Protein AF-A0A1G2BDK4-F1 (afdb_monomer)

Nearest PDB structures (foldseek):
  8bas-assembly1_A  TM=6.226E-01  e=4.625E-01  Escherichia coli

Radius of gyration: 20.53 Å; Cα contacts (8 Å, |Δi|>4): 478; chains: 1; bounding box: 51×54×56 Å

pLDDT: mean 74.47, std 22.48, range [26.27, 98.44]

Foldseek 3Di:
DVVVVVPDDDPDPVVVVVVLCVLLVCQDLVNLVVQLVVVCVVLDDQDPLLVVQLVVCVVVLCVAQNAPVGAGDLQKKKAKDKQWDWPPPVRDDPPDPDGDIDRPVLCCLQFNDAFAQDLPALPDRAGKDKIWSFPLVNVLSQQLQAAPPRDFSAFRGDSLSSVSNLVSVLVVLLVCLCVPDVVVVVVVVVVVVCVVVVPPSVVSVVCVVVQCPDDPDQCRHPVNSSVRHDNDPPMGMKMFMFRNVPADWDDGSGSQFTITMGNDTGGSQRRQEMETAPVCQVVVVVSCVVSVYPHHYGYNNSSRVRCVNHDSCSNSHTDD

Organism: NCBI:txid1798547

Secondary structure (DSSP, 8-state):
-GGGTTT----SHHHHHHHHHHHHHT--HHHHHHHHHHHHHHH-SPPHHHHHHHHHHHHHHHHHHEETTTEE---EEEEEEESEEE--GGG--TT--S--EEEHHHHHHHH-BPPEE-TT-TT-S-EEEEEESSHHHHHHHHHTT-BTT---S--SS-HHHHHHHHHHHHHHHHHHHHHHSHHHHHHHHHHHHGGGTTTHHHHHHHHHHHHHHH--STTSSHHHHHH--B-STT--EEEEEEEGGG---B--SSSTTTEEEE-S-B-GGGEEEEEE-GGGHHHHHHHHHHTT---EEEEHHHHHHHHTTS-HHHHT----

Solvent-accessible surface area (backbone atoms only — not comparable to full-atom values): 17803 Å² total; per-residue (Å²): 118,75,74,70,58,74,83,65,77,66,89,43,76,68,46,45,51,52,52,45,49,56,64,55,68,74,46,43,74,67,53,51,51,54,49,28,54,50,40,41,67,72,71,49,76,68,50,67,71,50,50,57,54,25,68,77,40,42,70,64,46,33,74,62,42,32,44,94,89,77,39,79,49,80,59,43,30,22,34,36,38,27,43,54,41,71,55,49,74,93,72,46,55,100,84,56,91,67,80,47,79,36,58,47,39,64,45,32,52,70,69,18,52,65,40,37,82,46,92,86,49,78,96,52,99,58,47,36,31,78,33,18,57,24,64,67,64,12,42,49,51,5,55,35,20,20,9,90,86,53,70,77,89,43,65,75,33,53,65,66,56,54,46,53,35,54,54,48,47,25,50,51,48,34,52,46,50,53,71,71,37,74,60,28,55,44,50,56,45,46,57,59,63,26,69,82,61,44,70,55,57,56,47,48,56,49,45,50,61,40,39,60,71,63,58,91,51,96,71,57,28,65,67,30,66,68,66,37,49,27,87,51,79,91,20,35,28,29,31,41,29,27,53,43,90,81,52,72,69,48,92,58,87,64,54,36,41,45,41,43,32,22,70,56,70,43,53,42,88,55,42,51,30,39,29,28,46,62,94,43,45,67,61,52,52,52,54,32,58,76,53,74,50,86,47,46,77,46,35,42,39,34,51,30,58,58,56,67,75,50,63,67,71,67,69,69,49,64,62,126

Sequence (320 aa):
MLEKIAGYLPKKQQEMLAAGVDLFAHRTPQLLESQVVTFMREQGFPPAEVADAYEEQQEALEKLFGNSNTGLNHGTLYHGTGLYKHTEEKYRSAEKTEDVKFDVLNTVLAHGLKPHFDTFFPEGDIESLSLASSYFYAKWYADKYLGKDTKMQWQLGNPYDWFCFYYADTMRDTAKRLLTTKDGLRALEIKKLRDRRKKEYGSRLHKWLAGLQKDINPQTSVIDILKAHSDIAENWGAVLCFDKTNIVTIPTSLLSAHEVRTTKIINPQQIKAIGVPLQHMQIARDMLKKNNLSSDLFALECADLHLASFPFKDLVKRTT

Structure (mmCIF, N/CA/C/O backbone):
data_AF-A0A1G2BDK4-F1
#
_entry.id   AF-A0A1G2BDK4-F1
#
loop_
_atom_site.group_PDB
_atom_site.id
_atom_site.type_symbol
_atom_site.label_atom_id
_atom_site.label_alt_id
_atom_site.label_comp_id
_atom_site.label_asym_id
_atom_site.label_entity_id
_atom_site.label_seq_id
_atom_site.pdbx_PDB_ins_code
_atom_site.Cartn_x
_atom_site.Cartn_y
_atom_site.Cartn_z
_atom_site.occupancy
_atom_site.B_iso_or_equiv
_atom_site.auth_seq_id
_atom_site.auth_comp_id
_atom_site.auth_asym_id
_atom_site.auth_atom_id
_atom_site.pdbx_PDB_model_num
ATOM 1 N N . MET A 1 1 ? -14.270 7.579 -27.776 1.00 32.88 1 MET A N 1
ATOM 2 C CA . MET A 1 1 ? -12.827 7.888 -27.954 1.00 32.88 1 MET A CA 1
ATOM 3 C C . MET A 1 1 ? -11.949 6.681 -27.604 1.00 32.88 1 MET A C 1
ATOM 5 O O . MET A 1 1 ? -11.091 6.349 -28.407 1.00 32.88 1 MET A O 1
ATOM 9 N N . LEU A 1 2 ? -12.226 5.961 -26.505 1.00 26.27 2 LEU A N 1
ATOM 10 C CA . LEU A 1 2 ? -11.572 4.683 -26.150 1.00 26.27 2 LEU A CA 1
ATOM 11 C C . LEU A 1 2 ? -11.725 3.572 -27.214 1.00 26.27 2 LEU A C 1
ATOM 13 O O . LEU A 1 2 ? -10.782 2.829 -27.462 1.00 26.27 2 LEU A O 1
ATOM 17 N N . GLU A 1 3 ? -12.857 3.515 -27.921 1.00 26.92 3 GLU A N 1
ATOM 18 C CA . GLU A 1 3 ? -13.106 2.520 -28.982 1.00 26.92 3 GLU A CA 1
ATOM 19 C C . GLU A 1 3 ? -12.210 2.673 -30.223 1.00 26.92 3 GLU A C 1
ATOM 21 O O . GLU A 1 3 ? -12.025 1.713 -30.961 1.00 26.92 3 GLU A O 1
ATOM 26 N N . LYS A 1 4 ? -11.594 3.844 -30.449 1.00 30.25 4 LYS A N 1
ATOM 27 C CA . LYS A 1 4 ? -10.662 4.046 -31.576 1.00 30.25 4 LYS A CA 1
ATOM 28 C C . LYS A 1 4 ? -9.253 3.495 -31.316 1.00 30.25 4 LYS A C 1
ATOM 30 O O . LYS A 1 4 ? -8.468 3.405 -32.254 1.00 30.25 4 LYS A O 1
ATOM 35 N N . ILE A 1 5 ? -8.924 3.145 -30.070 1.00 35.81 5 ILE A N 1
ATOM 36 C CA . ILE A 1 5 ? -7.593 2.643 -29.680 1.00 35.81 5 ILE A CA 1
ATOM 37 C C . ILE A 1 5 ? -7.528 1.110 -29.794 1.00 35.81 5 ILE A C 1
ATOM 39 O O . ILE A 1 5 ? -6.458 0.548 -30.030 1.00 35.81 5 ILE A O 1
ATOM 43 N N . ALA A 1 6 ? -8.670 0.424 -29.709 1.00 26.89 6 ALA A N 1
ATOM 44 C CA . ALA A 1 6 ? -8.764 -1.017 -29.912 1.00 26.89 6 ALA A CA 1
ATOM 45 C C . ALA A 1 6 ? -8.558 -1.366 -31.400 1.00 26.89 6 ALA A C 1
ATOM 47 O O . ALA A 1 6 ? -9.502 -1.431 -32.179 1.00 26.89 6 ALA A O 1
ATOM 48 N N . GLY A 1 7 ? -7.300 -1.561 -31.803 1.00 32.19 7 GLY A N 1
ATOM 49 C CA . GLY A 1 7 ? -6.934 -2.079 -33.128 1.00 32.19 7 GLY A CA 1
ATOM 50 C C . GLY A 1 7 ? -5.962 -1.222 -33.941 1.00 32.19 7 GLY A C 1
ATOM 51 O O . GLY A 1 7 ? -5.528 -1.662 -35.005 1.00 32.19 7 GLY A O 1
ATOM 52 N N . TYR A 1 8 ? -5.566 -0.037 -33.464 1.00 35.41 8 TYR A N 1
ATOM 53 C CA . TYR A 1 8 ? -4.588 0.799 -34.167 1.00 35.41 8 TYR A CA 1
ATOM 54 C C . TYR A 1 8 ? -3.181 0.599 -33.588 1.00 35.41 8 TYR A C 1
ATOM 56 O O . TYR A 1 8 ? -2.824 1.183 -32.568 1.00 35.41 8 TYR A O 1
ATOM 64 N N . LEU A 1 9 ? -2.373 -0.244 -34.238 1.00 34.25 9 LEU A N 1
ATOM 65 C CA . LEU A 1 9 ? -0.944 -0.373 -33.941 1.00 34.25 9 LEU A CA 1
ATOM 66 C C . LEU A 1 9 ? -0.169 0.690 -34.740 1.00 34.25 9 LEU A C 1
ATOM 68 O O . LEU A 1 9 ? -0.094 0.564 -35.967 1.00 34.25 9 LEU A O 1
ATOM 72 N N . PRO A 1 10 ? 0.410 1.722 -34.095 1.00 37.00 10 PRO A N 1
ATOM 73 C CA . PRO A 1 10 ? 1.242 2.700 -34.789 1.00 37.00 10 PRO A CA 1
ATOM 74 C C . PRO A 1 10 ? 2.452 1.996 -35.413 1.00 37.00 10 PRO A C 1
ATOM 76 O O . PRO A 1 10 ? 3.186 1.275 -34.738 1.00 37.00 10 PRO A O 1
ATOM 79 N N . LYS A 1 11 ? 2.650 2.181 -36.723 1.00 36.97 11 LYS A N 1
ATOM 80 C CA . LYS A 1 11 ? 3.685 1.473 -37.502 1.00 36.97 11 LYS A CA 1
ATOM 81 C C . LYS A 1 11 ? 4.973 2.284 -37.628 1.00 36.97 11 LYS A C 1
ATOM 83 O O . LYS A 1 11 ? 5.984 1.761 -38.094 1.00 36.97 11 LYS A O 1
ATOM 88 N N . LYS A 1 12 ? 4.949 3.559 -37.227 1.00 40.59 12 LYS A N 1
ATOM 89 C CA . LYS A 1 12 ? 6.087 4.485 -37.310 1.00 40.59 12 LYS A CA 1
ATOM 90 C C . LYS A 1 12 ? 6.455 5.039 -35.934 1.00 40.59 12 LYS A C 1
ATOM 92 O O . LYS A 1 12 ? 5.594 5.319 -35.108 1.00 40.59 12 LYS A O 1
ATOM 97 N N . GLN A 1 13 ? 7.748 5.281 -35.711 1.00 36.19 13 GLN A N 1
ATOM 98 C CA . GLN A 1 13 ? 8.285 5.816 -34.450 1.00 36.19 13 GLN A CA 1
ATOM 99 C C . GLN A 1 13 ? 7.648 7.161 -34.039 1.00 36.19 13 GLN A C 1
ATOM 101 O O . GLN A 1 13 ? 7.424 7.400 -32.857 1.00 36.19 13 GLN A O 1
ATOM 106 N N . GLN A 1 14 ? 7.304 8.017 -35.008 1.00 37.25 14 GLN A N 1
ATOM 107 C CA . GLN A 1 14 ? 6.592 9.281 -34.769 1.00 37.25 14 GLN A CA 1
ATOM 108 C C . GLN A 1 14 ? 5.122 9.076 -34.360 1.00 37.25 14 GLN A C 1
ATOM 110 O O . GLN A 1 14 ? 4.617 9.827 -33.534 1.00 37.25 14 GLN A O 1
ATOM 115 N N . GLU A 1 15 ? 4.454 8.035 -34.866 1.00 38.81 15 GLU A N 1
ATOM 116 C CA . GLU A 1 15 ? 3.084 7.671 -34.469 1.00 38.81 15 GLU A CA 1
ATOM 117 C C . GLU A 1 15 ? 3.065 7.050 -33.067 1.00 38.81 15 GLU A C 1
ATOM 119 O O . GLU A 1 15 ? 2.157 7.320 -32.292 1.00 38.81 15 GLU A O 1
ATOM 124 N N . MET A 1 16 ? 4.095 6.276 -32.704 1.00 36.62 16 MET A N 1
ATOM 125 C CA . MET A 1 16 ? 4.294 5.803 -31.330 1.00 36.62 16 MET A CA 1
ATOM 126 C C . MET A 1 16 ? 4.537 6.954 -30.348 1.00 36.62 16 MET A C 1
ATOM 128 O O . MET A 1 16 ? 4.027 6.919 -29.232 1.00 36.62 16 MET A O 1
ATOM 132 N N . LEU A 1 17 ? 5.309 7.969 -30.750 1.00 37.91 17 LEU A N 1
ATOM 133 C CA . LEU A 1 17 ? 5.535 9.169 -29.943 1.00 37.91 17 LEU A CA 1
ATOM 134 C C . LEU A 1 17 ? 4.242 9.975 -29.774 1.00 37.91 17 LEU A C 1
ATOM 136 O O . LEU A 1 17 ? 3.936 10.366 -28.656 1.00 37.91 17 LEU A O 1
ATOM 140 N N . ALA A 1 18 ? 3.456 10.162 -30.836 1.00 36.44 18 ALA A N 1
ATOM 141 C CA . ALA A 1 18 ? 2.175 10.868 -30.770 1.00 36.44 18 ALA A CA 1
ATOM 142 C C . ALA A 1 18 ? 1.110 10.099 -29.960 1.00 36.44 18 ALA A C 1
ATOM 144 O O . ALA A 1 18 ? 0.471 10.678 -29.088 1.00 36.44 18 ALA A O 1
ATOM 145 N N . ALA A 1 19 ? 0.972 8.786 -30.17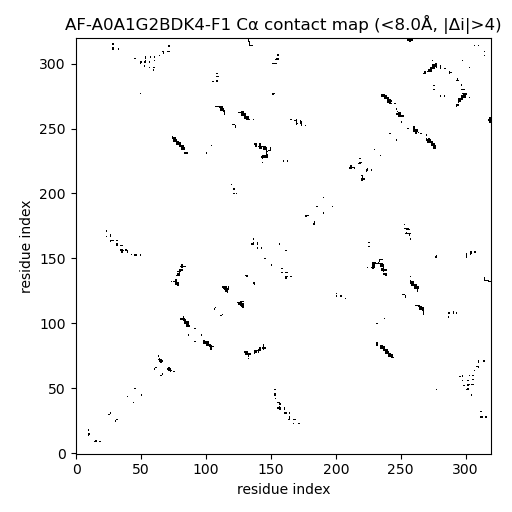3 1.00 36.94 19 ALA A N 1
ATOM 146 C CA . ALA A 1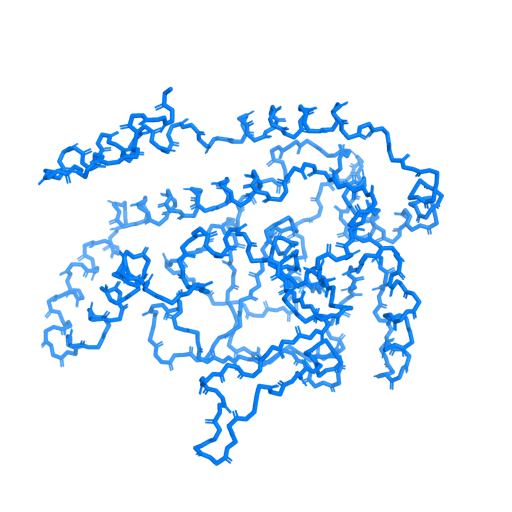 19 ? 0.045 7.938 -29.419 1.00 36.94 19 ALA A CA 1
ATOM 147 C C . ALA A 1 19 ? 0.458 7.788 -27.948 1.00 36.94 19 ALA A C 1
ATOM 149 O O . ALA A 1 19 ? -0.397 7.750 -27.069 1.00 36.94 19 ALA A O 1
ATOM 150 N N . GLY A 1 20 ? 1.765 7.744 -27.668 1.00 38.69 20 GLY A N 1
ATOM 151 C CA . GLY A 1 20 ? 2.296 7.841 -26.314 1.00 38.69 20 GLY A CA 1
ATOM 152 C C . GLY A 1 20 ? 1.929 9.181 -25.681 1.00 38.69 20 GLY A C 1
ATOM 153 O O . GLY A 1 20 ? 1.376 9.197 -24.591 1.00 38.69 20 GLY A O 1
ATOM 154 N N . VAL A 1 21 ? 2.166 10.302 -26.367 1.00 38.47 21 VAL A N 1
ATOM 155 C CA . VAL A 1 21 ? 1.800 11.639 -25.871 1.00 38.47 21 VAL A CA 1
ATOM 156 C C . VAL A 1 21 ? 0.306 11.732 -25.541 1.00 38.47 21 VAL A C 1
ATOM 158 O O . VAL A 1 21 ? -0.000 12.228 -24.464 1.00 38.47 21 VAL A O 1
ATOM 161 N N . ASP A 1 22 ? -0.601 11.177 -26.351 1.00 38.62 22 ASP A N 1
ATOM 162 C CA . ASP A 1 22 ? -2.044 11.155 -26.042 1.00 38.62 22 ASP A CA 1
ATOM 163 C C . ASP A 1 22 ? -2.401 10.211 -24.876 1.00 38.62 22 ASP A C 1
ATOM 165 O O . ASP A 1 22 ? -3.129 10.605 -23.965 1.00 38.62 22 ASP A O 1
ATOM 169 N N . LEU A 1 23 ? -1.850 8.990 -24.814 1.00 40.06 23 LEU A N 1
ATOM 170 C CA . LEU A 1 23 ? -2.079 8.086 -23.672 1.00 40.06 23 LEU A CA 1
ATOM 171 C C . LEU A 1 23 ? -1.527 8.664 -22.351 1.00 40.06 23 LEU A C 1
ATOM 173 O O . LEU A 1 23 ? -2.101 8.443 -21.284 1.00 40.06 23 LEU A O 1
ATOM 177 N N . PHE A 1 24 ? -0.416 9.405 -22.421 1.00 46.84 24 PHE A N 1
ATOM 178 C CA . PHE A 1 24 ? 0.278 9.999 -21.275 1.00 46.84 24 PHE A CA 1
ATOM 179 C C . PHE A 1 24 ? -0.223 11.403 -20.908 1.00 46.84 24 PHE A C 1
ATOM 181 O O . PHE A 1 24 ? -0.022 11.814 -19.762 1.00 46.84 24 PHE A O 1
ATOM 188 N N . ALA A 1 25 ? -0.871 12.138 -21.817 1.00 43.03 25 ALA A N 1
ATOM 189 C CA . ALA A 1 25 ? -1.484 13.441 -21.538 1.00 43.03 25 ALA A CA 1
ATOM 190 C C . ALA A 1 25 ? -2.741 13.312 -20.663 1.00 43.03 25 ALA A C 1
ATOM 192 O O . ALA A 1 25 ? -3.075 14.230 -19.917 1.00 43.03 25 ALA A O 1
ATOM 193 N N . HIS A 1 26 ? -3.395 12.148 -20.690 1.00 48.41 26 HIS A N 1
ATOM 194 C CA . HIS A 1 26 ? -4.649 11.876 -19.987 1.00 48.41 26 HIS A CA 1
ATOM 195 C C . HIS A 1 26 ? -4.486 11.041 -18.709 1.00 48.41 26 HIS A C 1
ATOM 197 O O . HIS A 1 26 ? -5.422 10.377 -18.294 1.00 48.41 26 HIS A O 1
ATOM 203 N N . ARG A 1 27 ? -3.311 11.021 -18.072 1.00 64.38 27 ARG A N 1
ATOM 204 C CA . ARG A 1 27 ? -3.099 10.374 -16.759 1.00 64.38 27 ARG A CA 1
ATOM 205 C C . ARG A 1 27 ? -2.242 11.293 -15.889 1.00 64.38 27 ARG A C 1
ATOM 207 O O . ARG A 1 27 ? -1.033 11.109 -15.732 1.00 64.38 27 ARG A O 1
ATOM 214 N N . THR A 1 28 ? -2.861 12.378 -15.433 1.00 73.50 28 THR A N 1
ATOM 215 C CA . THR A 1 28 ? -2.268 13.398 -14.554 1.00 73.50 28 THR A CA 1
ATOM 216 C C . THR A 1 28 ? -2.823 13.262 -13.135 1.00 73.50 28 THR A C 1
ATOM 218 O O . THR A 1 28 ? -3.890 12.664 -12.967 1.00 73.50 28 THR A O 1
ATOM 221 N N . PRO A 1 29 ? -2.155 13.837 -12.116 1.00 82.62 29 PRO A N 1
ATOM 222 C CA . PRO A 1 29 ? -2.720 13.926 -10.772 1.00 82.62 29 PRO A CA 1
ATOM 223 C C . PRO A 1 29 ? -4.133 14.517 -10.754 1.00 82.62 29 PRO A C 1
ATOM 225 O O . PRO A 1 29 ? -4.995 13.989 -10.072 1.00 82.62 29 PRO A O 1
ATOM 228 N N . GLN A 1 30 ? -4.396 15.551 -11.561 1.00 83.44 30 GLN A N 1
ATOM 229 C CA . GLN A 1 30 ? -5.703 16.215 -11.626 1.00 83.44 30 GLN A CA 1
ATOM 230 C C . GLN A 1 30 ? -6.798 15.307 -12.189 1.00 83.44 30 GLN A C 1
ATOM 232 O O . GLN A 1 30 ? -7.934 15.346 -11.719 1.00 83.44 30 GLN A O 1
ATOM 237 N N . LEU A 1 31 ? -6.481 14.480 -13.196 1.00 83.56 31 LEU A N 1
ATOM 238 C CA . LEU A 1 31 ? -7.471 13.528 -13.690 1.00 83.56 31 LEU A CA 1
ATOM 239 C C . LEU A 1 31 ? -7.764 12.476 -12.622 1.00 83.56 31 LEU A C 1
ATOM 241 O O . LEU A 1 31 ? -8.934 12.232 -12.343 1.00 83.56 31 LEU A O 1
ATOM 245 N N . LEU A 1 32 ? -6.729 11.903 -12.001 1.00 86.38 32 LEU A N 1
ATOM 246 C CA . LEU A 1 32 ? -6.926 10.919 -10.940 1.00 86.38 32 LEU A CA 1
ATOM 247 C C . LEU A 1 32 ? -7.746 11.510 -9.782 1.00 86.38 32 LEU A C 1
ATOM 249 O O . LEU A 1 32 ? -8.690 10.875 -9.336 1.00 86.38 32 LEU A O 1
ATOM 253 N N . GLU A 1 33 ? -7.466 12.745 -9.366 1.00 88.62 33 GLU A N 1
ATOM 254 C CA . GLU A 1 33 ? -8.247 13.462 -8.353 1.00 88.62 33 GLU A CA 1
ATOM 255 C C . GLU A 1 33 ? -9.733 13.547 -8.732 1.00 88.62 33 GLU A C 1
ATOM 257 O O . GLU A 1 33 ? -10.601 13.202 -7.933 1.00 88.62 33 GLU A O 1
ATOM 262 N N . SER A 1 34 ? -10.053 13.921 -9.976 1.00 85.94 34 SER A N 1
ATOM 263 C CA . SER A 1 34 ? -11.451 13.972 -10.430 1.00 85.94 34 SER A CA 1
ATOM 264 C C . SER A 1 34 ? -12.123 12.592 -10.502 1.00 85.94 34 SER A C 1
ATOM 266 O O . SER A 1 34 ? -13.316 12.477 -10.208 1.00 85.94 34 SER A O 1
ATOM 268 N N . GLN A 1 35 ? -11.370 11.538 -10.837 1.00 88.00 35 GLN A N 1
ATOM 269 C CA . GLN A 1 35 ? -11.851 10.155 -10.800 1.00 88.00 35 GLN A CA 1
ATOM 270 C C . GLN A 1 35 ? -12.118 9.695 -9.360 1.00 88.00 35 GLN A C 1
ATOM 272 O O . GLN A 1 35 ? -13.183 9.146 -9.094 1.00 88.00 35 GLN A O 1
ATOM 277 N N . VAL A 1 36 ? -11.217 9.998 -8.419 1.00 87.19 36 VAL A N 1
ATOM 278 C CA . VAL A 1 36 ? -11.391 9.710 -6.986 1.00 87.19 36 VAL A CA 1
ATOM 279 C C . VAL A 1 36 ? -12.620 10.431 -6.438 1.00 87.19 36 VAL A C 1
ATOM 281 O O . VAL A 1 36 ? -13.455 9.799 -5.801 1.00 87.19 36 VAL A O 1
ATOM 284 N N . VAL A 1 37 ? -12.801 11.719 -6.749 1.00 86.31 37 VAL A N 1
ATOM 285 C CA . VAL A 1 37 ? -13.990 12.483 -6.331 1.00 86.31 37 VAL A CA 1
ATOM 286 C C . VAL A 1 37 ? -15.276 11.875 -6.893 1.00 86.31 37 VAL A C 1
ATOM 288 O O . VAL A 1 37 ? -16.275 11.785 -6.181 1.00 86.31 37 VAL A O 1
ATOM 291 N N . THR A 1 38 ? -15.270 11.460 -8.161 1.00 86.81 38 THR A N 1
ATOM 292 C CA . THR A 1 38 ? -16.433 10.809 -8.789 1.00 86.81 38 THR A CA 1
ATOM 293 C C . THR A 1 38 ? -16.747 9.489 -8.093 1.00 86.81 38 THR A C 1
ATOM 295 O O . THR A 1 38 ? -17.876 9.278 -7.662 1.00 86.81 38 THR A O 1
ATOM 298 N N . PHE A 1 39 ? -15.730 8.657 -7.884 1.00 87.81 39 PHE A N 1
ATOM 299 C CA . PHE A 1 39 ? -15.860 7.379 -7.199 1.00 87.81 39 PHE A CA 1
ATOM 300 C C . PHE A 1 39 ? -16.384 7.534 -5.765 1.00 87.81 39 PHE A C 1
ATOM 302 O O . PHE A 1 39 ? -17.305 6.828 -5.376 1.00 87.81 39 PHE A O 1
ATOM 309 N N . MET A 1 40 ? -15.865 8.491 -4.990 1.00 87.56 40 MET A N 1
ATOM 310 C CA . MET A 1 40 ? -16.345 8.751 -3.627 1.00 87.56 40 MET A CA 1
ATOM 311 C C . MET A 1 40 ? -17.814 9.191 -3.603 1.00 87.56 40 MET A C 1
ATOM 313 O O . MET A 1 40 ? -18.555 8.812 -2.700 1.00 87.56 40 MET A O 1
ATOM 317 N N . ARG A 1 41 ? -18.262 9.972 -4.595 1.00 85.50 41 ARG A N 1
ATOM 318 C CA . ARG A 1 41 ? -19.680 10.353 -4.721 1.00 85.50 41 ARG A CA 1
ATOM 319 C C . ARG A 1 41 ? -20.574 9.152 -5.021 1.00 85.50 41 ARG A C 1
ATOM 321 O O . ARG A 1 41 ? -21.692 9.109 -4.522 1.00 85.50 41 ARG A O 1
ATOM 328 N N . GLU A 1 42 ? -20.095 8.215 -5.835 1.00 89.31 42 GLU A N 1
ATOM 329 C CA . GLU A 1 42 ? -20.822 6.992 -6.197 1.00 89.31 42 GLU A CA 1
ATOM 330 C C . GLU A 1 42 ? -20.845 5.971 -5.054 1.00 89.31 42 GLU A C 1
ATOM 332 O O . GLU A 1 42 ? -21.879 5.360 -4.797 1.00 89.31 42 GLU A O 1
ATOM 337 N N . GLN A 1 43 ? -19.722 5.803 -4.354 1.00 87.00 43 GLN A N 1
ATOM 338 C CA . GLN A 1 43 ? -19.603 4.902 -3.210 1.00 87.00 43 GLN A CA 1
ATOM 339 C C . GLN A 1 43 ? -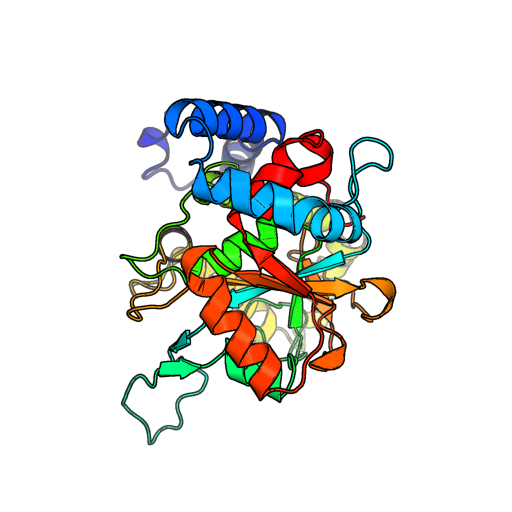20.381 5.408 -1.989 1.00 87.00 43 GLN A C 1
ATOM 341 O O . GLN A 1 43 ? -20.944 4.607 -1.245 1.00 87.00 43 GLN A O 1
ATOM 346 N N . GLY A 1 44 ? -20.422 6.727 -1.789 1.00 88.75 44 GLY A N 1
ATOM 347 C CA . GLY A 1 44 ? -21.051 7.355 -0.636 1.00 88.75 44 GLY A CA 1
ATOM 348 C C . GLY A 1 44 ? -20.144 7.426 0.595 1.00 88.75 44 GLY A C 1
ATOM 349 O O . GLY A 1 44 ? -18.923 7.252 0.534 1.00 88.75 44 GLY A O 1
ATOM 350 N N . PHE A 1 45 ? -20.762 7.744 1.730 1.00 87.00 45 PHE A N 1
ATOM 351 C CA . PHE A 1 45 ? -20.062 7.881 3.005 1.00 87.00 45 PHE A CA 1
ATOM 352 C C . PHE A 1 45 ? -19.552 6.526 3.523 1.00 87.00 45 PHE A C 1
ATOM 354 O O . PHE A 1 45 ? -20.186 5.502 3.253 1.00 87.00 45 PHE A O 1
ATOM 361 N N . PRO A 1 46 ? -18.441 6.509 4.286 1.00 89.88 46 PRO A N 1
ATOM 362 C CA . PRO A 1 46 ? -18.013 5.315 5.002 1.00 89.88 46 PRO A CA 1
ATOM 363 C C . PRO A 1 46 ? -19.157 4.736 5.848 1.00 89.88 46 PRO A C 1
ATOM 365 O O . PRO A 1 46 ? -19.869 5.505 6.503 1.00 89.88 46 PRO A O 1
ATOM 368 N N . PRO A 1 47 ? -19.352 3.405 5.858 1.00 90.75 47 PRO A N 1
ATOM 369 C CA . PRO A 1 47 ? -20.263 2.758 6.796 1.00 90.75 47 PRO A CA 1
ATOM 370 C C . PRO A 1 47 ? -19.890 3.074 8.250 1.00 90.75 47 PRO A C 1
ATOM 372 O O . PRO A 1 47 ? -18.717 3.301 8.545 1.00 90.75 47 PRO A O 1
ATOM 375 N N . ALA A 1 48 ? -20.870 3.023 9.160 1.00 92.62 48 ALA A N 1
ATOM 376 C CA . ALA A 1 48 ? -20.652 3.287 10.588 1.00 92.62 48 ALA A CA 1
ATOM 377 C C . ALA A 1 48 ? -19.518 2.427 11.172 1.00 92.62 48 ALA A C 1
ATOM 379 O O . ALA A 1 48 ? -18.647 2.954 11.842 1.00 92.62 48 ALA A O 1
ATOM 380 N N . GLU A 1 49 ? -19.449 1.145 10.800 1.00 94.81 49 GLU A N 1
ATOM 381 C CA . GLU A 1 49 ? -18.385 0.235 11.247 1.00 94.81 49 GLU A CA 1
ATOM 382 C C . GLU A 1 49 ? -16.972 0.738 10.886 1.00 94.81 49 GLU A C 1
ATOM 384 O O . GLU A 1 49 ? -16.054 0.644 11.695 1.00 94.81 49 GLU A O 1
ATOM 389 N N . VAL A 1 50 ? -16.792 1.318 9.691 1.00 92.75 50 VAL A N 1
ATOM 390 C CA . VAL A 1 50 ? -15.509 1.904 9.267 1.00 92.75 50 VAL A CA 1
ATOM 391 C C . VAL A 1 50 ? -15.232 3.208 10.012 1.00 92.75 50 VAL A C 1
ATOM 393 O O . VAL A 1 50 ? -14.088 3.463 10.381 1.00 92.75 50 VAL A O 1
ATOM 396 N N . ALA A 1 51 ? -16.256 4.039 10.223 1.00 92.19 51 ALA A N 1
ATOM 397 C CA . ALA A 1 51 ? -16.117 5.301 10.944 1.00 92.19 51 ALA A CA 1
ATOM 398 C C . ALA A 1 51 ? -15.734 5.069 12.416 1.00 92.19 51 ALA A C 1
ATOM 400 O O . ALA A 1 51 ? -14.746 5.636 12.877 1.00 92.19 51 ALA A O 1
ATOM 401 N N . ASP A 1 52 ? -16.434 4.168 13.104 1.00 94.81 52 ASP A N 1
ATOM 402 C CA . ASP A 1 52 ? -16.165 3.795 14.494 1.00 94.81 52 ASP A CA 1
ATOM 403 C C . ASP A 1 52 ? -14.753 3.194 14.625 1.00 94.81 52 ASP A C 1
ATOM 405 O O . ASP A 1 52 ? -13.953 3.607 15.466 1.00 94.81 52 ASP A O 1
ATOM 409 N N . ALA A 1 53 ? -14.384 2.279 13.718 1.00 96.31 53 ALA A N 1
ATOM 410 C CA . ALA A 1 53 ? -13.044 1.700 13.693 1.00 96.31 53 ALA A CA 1
ATOM 411 C C . ALA A 1 53 ? -11.949 2.737 13.387 1.00 96.31 53 ALA A C 1
ATOM 413 O O . ALA A 1 53 ? -10.801 2.553 13.798 1.00 96.31 53 ALA A O 1
ATOM 414 N N . TYR A 1 54 ? -12.259 3.797 12.637 1.00 96.38 54 TYR A N 1
ATOM 415 C CA . TYR A 1 54 ? -11.326 4.891 12.379 1.00 96.38 54 TYR A CA 1
ATOM 416 C C . TYR A 1 54 ? -11.096 5.734 13.632 1.00 96.38 54 TYR A C 1
ATOM 418 O O . TYR A 1 54 ? -9.940 6.023 13.935 1.00 96.38 54 TYR A O 1
ATOM 426 N N . GLU A 1 55 ? -12.147 6.063 14.387 1.00 95.75 55 GLU A N 1
ATOM 427 C CA . GLU A 1 55 ? -12.022 6.795 15.655 1.00 95.75 55 GLU A CA 1
ATOM 428 C C . GLU A 1 55 ? -11.105 6.056 16.643 1.00 95.75 55 GLU A C 1
ATOM 430 O O . GLU A 1 55 ? -10.212 6.661 17.237 1.00 95.75 55 GLU A O 1
ATOM 435 N N . GLU A 1 56 ? -11.234 4.729 16.745 1.00 96.62 56 GLU A N 1
ATOM 436 C CA . GLU A 1 56 ? -10.372 3.898 17.599 1.00 96.62 56 GLU A CA 1
ATOM 437 C C . GLU A 1 56 ? -8.903 3.853 17.143 1.00 96.62 56 GLU A C 1
ATOM 439 O O . GLU A 1 56 ? -7.996 3.654 17.954 1.00 96.62 56 GLU A O 1
ATOM 444 N N . GLN A 1 57 ? -8.650 4.005 15.841 1.00 96.56 57 GLN A N 1
ATOM 445 C CA . GLN A 1 57 ? -7.321 3.856 15.237 1.00 96.56 57 GLN A CA 1
ATOM 446 C C . GLN A 1 57 ? -6.649 5.191 14.906 1.00 96.56 57 GLN A C 1
ATOM 448 O O . GLN A 1 57 ? -5.498 5.197 14.457 1.00 96.56 57 GLN A O 1
ATOM 453 N N . GLN A 1 58 ? -7.336 6.314 15.122 1.00 95.12 58 GLN A N 1
ATOM 454 C CA . GLN A 1 58 ? -6.911 7.626 14.649 1.00 95.12 58 GLN A CA 1
ATOM 455 C C . GLN A 1 58 ? -5.502 7.985 15.130 1.00 95.12 58 GLN A C 1
ATOM 457 O O . GLN A 1 58 ? -4.663 8.360 14.317 1.00 95.12 58 GLN A O 1
ATOM 462 N N . GLU A 1 59 ? -5.198 7.810 16.418 1.00 95.44 59 GLU A N 1
ATOM 463 C CA . GLU A 1 59 ? -3.880 8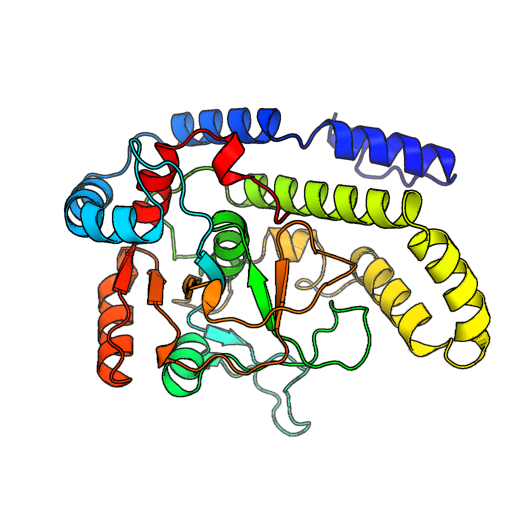.154 16.971 1.00 95.44 59 GLU A CA 1
ATOM 464 C C . GLU A 1 59 ? -2.746 7.337 16.322 1.00 95.44 59 GLU A C 1
ATOM 466 O O . GLU A 1 59 ? -1.687 7.872 15.975 1.00 95.44 59 GLU A O 1
ATOM 471 N N . ALA A 1 60 ? -2.972 6.038 16.101 1.00 94.56 60 ALA A N 1
ATOM 472 C CA . ALA A 1 60 ? -1.999 5.165 15.450 1.00 94.56 60 ALA A CA 1
ATOM 473 C C . ALA A 1 60 ? -1.789 5.553 13.976 1.00 94.56 60 ALA A C 1
ATOM 475 O O . ALA A 1 60 ? -0.652 5.576 13.492 1.00 94.56 60 ALA A O 1
ATOM 476 N N . LEU A 1 61 ? -2.872 5.906 13.277 1.00 96.69 61 LEU A N 1
ATOM 477 C CA . LEU A 1 61 ? -2.829 6.381 11.895 1.00 96.69 61 LEU A CA 1
ATOM 478 C C . LEU A 1 61 ? -2.116 7.730 11.792 1.00 96.69 61 LEU A C 1
ATOM 480 O O . LEU A 1 61 ? -1.248 7.874 10.935 1.00 96.69 61 LEU A O 1
ATOM 484 N N . GLU A 1 62 ? -2.372 8.666 12.706 1.00 96.06 62 GLU A N 1
ATOM 485 C CA . GLU A 1 62 ? -1.682 9.958 12.745 1.00 96.06 62 GLU A CA 1
ATOM 486 C C . GLU A 1 62 ? -0.176 9.798 12.981 1.00 96.06 62 GLU A C 1
ATOM 488 O O . GLU A 1 62 ? 0.650 10.445 12.334 1.00 96.06 62 GLU A O 1
ATOM 493 N N . LYS A 1 63 ? 0.224 8.874 13.859 1.00 94.44 63 LYS A N 1
ATOM 494 C CA . LYS A 1 63 ? 1.640 8.551 14.088 1.00 94.44 63 LYS A CA 1
ATOM 495 C C . LYS A 1 63 ? 2.308 7.914 12.863 1.00 94.44 63 LYS A C 1
ATOM 497 O O . LYS A 1 63 ? 3.527 8.037 12.678 1.00 94.44 63 LYS A O 1
ATOM 502 N N . LEU A 1 64 ? 1.552 7.180 12.050 1.00 95.25 64 LEU A N 1
ATOM 503 C CA . LEU A 1 64 ? 2.068 6.494 10.867 1.00 95.25 64 LEU A CA 1
ATOM 504 C C . LEU A 1 64 ? 2.128 7.421 9.646 1.00 95.25 64 LEU A C 1
ATOM 506 O O . LEU A 1 64 ? 3.178 7.504 9.002 1.00 95.25 64 LEU A O 1
ATOM 510 N N . PHE A 1 65 ? 1.031 8.119 9.361 1.00 95.56 65 PHE A N 1
ATOM 511 C CA . PHE A 1 65 ? 0.799 8.897 8.146 1.00 95.56 65 PHE A CA 1
ATOM 512 C C . PHE A 1 65 ? 0.904 10.413 8.344 1.00 95.56 65 PHE A C 1
ATOM 514 O O . PHE A 1 65 ? 1.030 11.119 7.351 1.00 95.56 65 PHE A O 1
ATOM 521 N N . GLY A 1 66 ? 0.943 10.926 9.572 1.00 95.25 66 GLY A N 1
ATOM 522 C CA . GLY A 1 66 ? 0.917 12.363 9.868 1.00 95.25 66 GLY A CA 1
ATOM 523 C C . GLY A 1 66 ? -0.502 12.880 10.112 1.00 95.25 66 GLY A C 1
ATOM 524 O O . GLY A 1 66 ? -1.440 12.106 10.226 1.00 95.25 66 GLY A O 1
ATOM 525 N N . ASN A 1 67 ? -0.685 14.195 10.209 1.00 93.75 67 ASN A N 1
ATOM 526 C CA . ASN A 1 67 ? -2.011 14.803 10.392 1.00 93.75 67 ASN A CA 1
ATOM 527 C C . ASN A 1 67 ? -2.100 16.179 9.723 1.00 93.75 67 ASN A C 1
ATOM 529 O O . ASN A 1 67 ? -1.120 16.674 9.167 1.00 93.75 67 ASN A O 1
ATOM 533 N N . SER A 1 68 ? -3.263 16.832 9.796 1.00 85.19 68 SER A N 1
ATOM 534 C CA . SER A 1 68 ? -3.498 18.136 9.156 1.00 85.19 68 SER A CA 1
ATOM 535 C C . SER A 1 68 ? -2.523 19.234 9.599 1.00 85.19 68 SER A C 1
ATOM 537 O O . SER A 1 68 ? -2.270 20.168 8.842 1.00 85.19 68 SER A O 1
ATOM 539 N N . ASN A 1 69 ? -1.963 19.127 10.809 1.00 87.19 69 ASN A N 1
ATOM 540 C CA . ASN A 1 69 ? -1.030 20.110 11.361 1.00 87.19 69 ASN A CA 1
ATOM 541 C C . ASN A 1 69 ? 0.419 19.860 10.920 1.00 87.19 69 ASN A C 1
ATOM 543 O O . ASN A 1 69 ? 1.189 20.805 10.766 1.00 87.19 69 ASN A O 1
ATOM 547 N N . THR A 1 70 ? 0.802 18.594 10.739 1.00 90.12 70 THR A N 1
ATOM 548 C CA . THR A 1 70 ? 2.184 18.182 10.435 1.00 90.12 70 THR A CA 1
ATOM 549 C C . THR A 1 70 ? 2.402 17.817 8.964 1.00 90.12 70 THR A C 1
ATOM 551 O O . THR A 1 70 ? 3.545 17.749 8.511 1.00 90.12 70 THR A O 1
ATOM 554 N N . GLY A 1 71 ? 1.322 17.654 8.198 1.00 91.06 71 GLY A N 1
ATOM 555 C CA . GLY A 1 71 ? 1.353 17.171 6.823 1.00 91.06 71 GLY A CA 1
ATOM 556 C C . GLY A 1 71 ? 1.568 15.659 6.737 1.00 91.06 71 GLY A C 1
ATOM 557 O O . GLY A 1 71 ? 1.708 14.966 7.743 1.00 91.06 71 GLY A O 1
ATOM 558 N N . LEU A 1 72 ? 1.572 15.143 5.505 1.00 91.75 72 LEU A N 1
ATOM 559 C CA . LEU A 1 72 ? 1.748 13.716 5.247 1.00 91.75 72 LEU A CA 1
ATOM 560 C C . LEU A 1 72 ? 3.192 13.278 5.549 1.00 91.75 72 LEU A C 1
ATOM 562 O O . LEU A 1 72 ? 4.164 13.860 5.058 1.00 91.75 72 LEU A O 1
ATOM 566 N N . ASN A 1 73 ? 3.340 12.207 6.321 1.00 92.06 73 ASN A N 1
ATOM 567 C CA . ASN A 1 73 ? 4.617 11.602 6.658 1.00 92.06 73 ASN A CA 1
ATOM 568 C C . ASN A 1 73 ? 5.152 10.748 5.495 1.00 92.06 73 ASN A C 1
ATOM 570 O O . ASN A 1 73 ? 4.602 9.703 5.149 1.00 92.06 73 ASN A O 1
ATOM 574 N N . HIS A 1 74 ? 6.293 11.153 4.936 1.00 89.44 74 HIS A N 1
ATOM 575 C CA . HIS A 1 74 ? 7.004 10.418 3.878 1.00 89.44 74 HIS A CA 1
ATOM 576 C C . HIS A 1 74 ? 8.164 9.543 4.400 1.00 89.44 74 HIS A C 1
ATOM 578 O O . HIS A 1 74 ? 9.006 9.083 3.623 1.00 89.44 74 HIS A O 1
ATOM 584 N N . GLY A 1 75 ? 8.235 9.332 5.718 1.00 92.06 75 GLY A N 1
ATOM 585 C CA . GLY A 1 75 ? 9.238 8.513 6.403 1.00 92.06 75 GLY A CA 1
ATOM 586 C C . GLY A 1 75 ? 8.943 7.010 6.413 1.00 92.06 75 GLY A C 1
ATOM 587 O O . GLY A 1 75 ? 9.700 6.255 7.016 1.00 92.06 75 GLY A O 1
ATOM 588 N N . THR A 1 76 ? 7.879 6.562 5.747 1.00 94.44 76 THR A N 1
ATOM 589 C CA . THR A 1 76 ? 7.459 5.155 5.717 1.00 94.44 76 THR A CA 1
ATOM 590 C C . THR A 1 76 ? 7.649 4.562 4.319 1.00 94.44 76 THR A C 1
ATOM 592 O O . THR A 1 76 ? 7.337 5.201 3.314 1.00 94.44 76 THR A O 1
ATOM 595 N N . LEU A 1 77 ? 8.160 3.332 4.255 1.00 95.62 77 LEU A N 1
ATOM 596 C CA . LEU A 1 77 ? 8.127 2.478 3.067 1.00 95.62 77 LEU A CA 1
ATOM 597 C C . LEU A 1 77 ? 7.059 1.397 3.240 1.00 95.62 77 LEU A C 1
ATOM 599 O O . LEU A 1 77 ? 6.796 0.952 4.355 1.00 95.62 77 LEU A O 1
ATOM 603 N N . TYR A 1 78 ? 6.473 0.954 2.135 1.00 96.75 78 TYR A N 1
ATOM 604 C CA . TYR A 1 78 ? 5.327 0.051 2.126 1.00 96.75 78 TYR A CA 1
ATOM 605 C C . TYR A 1 78 ? 5.604 -1.193 1.280 1.00 96.75 78 TYR A C 1
ATOM 607 O O . TYR A 1 78 ? 6.317 -1.123 0.285 1.00 96.75 78 TYR A O 1
ATOM 615 N N . HIS A 1 79 ? 5.016 -2.334 1.623 1.00 96.50 79 HIS A N 1
ATOM 616 C CA . HIS A 1 79 ? 5.049 -3.537 0.789 1.00 96.50 79 HIS A CA 1
ATOM 617 C C . HIS A 1 79 ? 3.659 -4.162 0.725 1.00 96.50 79 HIS A C 1
ATOM 619 O O . HIS A 1 79 ? 3.114 -4.548 1.757 1.00 96.50 79 HIS A O 1
ATOM 625 N N . GLY A 1 80 ? 3.094 -4.250 -0.478 1.00 95.25 80 GLY A N 1
ATOM 626 C CA . GLY A 1 80 ? 1.824 -4.930 -0.713 1.00 95.25 80 GLY A CA 1
ATOM 627 C C . GLY A 1 80 ? 2.027 -6.431 -0.877 1.00 95.25 80 GLY A C 1
ATOM 628 O O . GLY A 1 80 ? 2.831 -6.864 -1.700 1.00 95.25 80 GLY A O 1
ATOM 629 N N . THR A 1 81 ? 1.288 -7.215 -0.106 1.00 92.88 81 THR A N 1
ATOM 630 C CA . THR A 1 81 ? 1.257 -8.682 -0.149 1.00 92.88 81 THR A CA 1
ATOM 631 C C . THR A 1 81 ? -0.178 -9.160 0.100 1.00 92.88 81 THR A C 1
ATOM 633 O O . THR A 1 81 ? -1.100 -8.349 0.117 1.00 92.88 81 THR A O 1
ATOM 636 N N . GLY A 1 82 ? -0.397 -10.451 0.313 1.00 92.44 82 GLY A N 1
ATOM 637 C CA . GLY A 1 82 ? -1.671 -10.961 0.819 1.00 92.44 82 GLY A CA 1
ATOM 638 C C . GLY A 1 82 ? -1.495 -12.131 1.761 1.00 92.44 82 GLY A C 1
ATOM 639 O O . GLY A 1 82 ? -0.376 -12.437 2.158 1.00 92.44 82 GLY A O 1
ATOM 640 N N . LEU A 1 83 ? -2.591 -12.782 2.133 1.00 92.12 83 LEU A N 1
ATOM 641 C CA . LEU A 1 83 ? -2.547 -13.944 3.012 1.00 92.12 83 LEU A CA 1
ATOM 642 C C . LEU A 1 83 ? -1.933 -15.151 2.294 1.00 92.12 83 LEU A C 1
ATOM 644 O O . LEU A 1 83 ? -1.021 -15.792 2.814 1.00 92.12 83 LEU A O 1
ATOM 648 N N . TYR A 1 84 ? -2.381 -15.420 1.067 1.00 88.00 84 TYR A N 1
ATOM 649 C CA . TYR A 1 84 ? -1.990 -16.604 0.310 1.00 88.00 84 TYR A CA 1
ATOM 650 C C . TYR A 1 84 ? -1.463 -16.288 -1.085 1.00 88.00 84 TYR A C 1
ATOM 652 O O . TYR A 1 84 ? -1.963 -15.393 -1.759 1.00 88.00 84 TYR A O 1
ATOM 660 N N . LYS A 1 85 ? -0.509 -17.086 -1.566 1.00 83.31 85 LYS A N 1
ATOM 661 C CA . LYS A 1 85 ? -0.064 -17.087 -2.963 1.00 83.31 85 LYS A CA 1
ATOM 662 C C . LYS A 1 85 ? -0.042 -18.518 -3.498 1.00 83.31 85 LYS A C 1
ATOM 664 O O . LYS A 1 85 ? 0.291 -19.443 -2.759 1.00 83.31 85 LYS A O 1
ATOM 669 N N . HIS A 1 86 ? -0.354 -18.695 -4.777 1.00 74.19 86 HIS A N 1
ATOM 670 C CA . HIS A 1 86 ? -0.056 -19.938 -5.484 1.00 74.19 86 HIS A CA 1
ATOM 671 C C . HIS A 1 86 ? 1.453 -20.104 -5.626 1.00 74.19 86 HIS A C 1
ATOM 673 O O . HIS A 1 86 ? 2.191 -19.132 -5.839 1.00 74.19 86 HIS A O 1
ATOM 679 N N . THR A 1 87 ? 1.933 -21.335 -5.506 1.00 65.31 87 THR A N 1
ATOM 680 C CA . THR A 1 87 ? 3.331 -21.634 -5.810 1.00 65.31 87 THR A CA 1
ATOM 681 C C . THR A 1 87 ? 3.505 -21.620 -7.327 1.00 65.31 87 THR A C 1
ATOM 683 O O . THR A 1 87 ? 3.228 -22.593 -8.023 1.00 65.31 87 THR A O 1
ATOM 686 N N . GLU A 1 88 ? 3.957 -20.478 -7.855 1.00 56.34 88 GLU A N 1
ATOM 687 C CA . GLU A 1 88 ? 4.293 -20.337 -9.277 1.00 56.34 88 GLU A CA 1
ATOM 688 C C . GLU A 1 88 ? 5.234 -21.463 -9.745 1.00 56.34 88 GLU A C 1
ATOM 690 O O . GLU A 1 88 ? 6.095 -21.919 -8.990 1.00 56.34 88 GLU A O 1
ATOM 695 N N . GLU A 1 89 ? 5.154 -21.829 -11.031 1.00 37.22 89 GLU A N 1
ATOM 696 C CA . GLU A 1 89 ? 6.111 -22.714 -11.727 1.00 37.22 89 GLU A CA 1
ATOM 697 C C . GLU A 1 89 ? 7.582 -22.369 -11.457 1.00 37.22 89 GLU A C 1
ATOM 699 O O . GLU A 1 89 ? 8.420 -23.262 -11.378 1.00 37.22 89 GLU A O 1
ATOM 704 N N . LYS A 1 90 ? 7.888 -21.088 -11.219 1.00 38.91 90 LYS A N 1
ATOM 705 C CA . LYS A 1 90 ? 9.203 -20.581 -10.794 1.00 38.91 90 LYS A CA 1
ATOM 706 C C . LYS A 1 90 ? 9.770 -21.276 -9.544 1.00 38.91 90 LYS A C 1
ATOM 708 O O . LYS A 1 9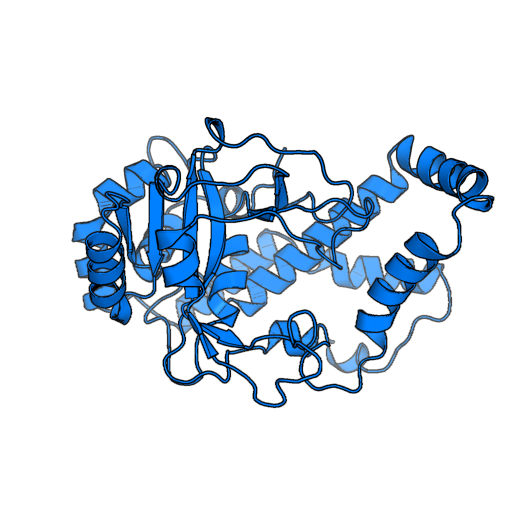0 ? 10.988 -21.321 -9.382 1.00 38.91 90 LYS A O 1
ATOM 713 N N . TYR A 1 91 ? 8.905 -21.780 -8.665 1.00 37.31 91 TYR A N 1
ATOM 714 C CA . TYR A 1 91 ? 9.252 -22.480 -7.425 1.00 37.31 91 TYR A CA 1
ATOM 715 C C . TYR A 1 91 ? 8.734 -23.926 -7.389 1.00 37.31 91 TYR A C 1
ATOM 717 O O . TYR A 1 91 ? 8.906 -24.605 -6.374 1.00 37.31 91 TYR A O 1
ATOM 725 N N . ARG A 1 92 ? 8.118 -24.419 -8.475 1.00 38.00 92 ARG A N 1
ATOM 726 C CA . ARG A 1 92 ? 7.768 -25.837 -8.604 1.00 38.00 92 ARG A CA 1
ATOM 727 C C . ARG A 1 92 ? 9.062 -26.636 -8.730 1.00 38.00 92 ARG A C 1
ATOM 729 O O . ARG A 1 92 ? 9.835 -26.444 -9.666 1.00 38.00 92 ARG A O 1
ATOM 736 N N . SER A 1 93 ? 9.316 -27.548 -7.792 1.00 36.09 93 SER A N 1
ATOM 737 C CA . SER A 1 93 ? 10.233 -28.648 -8.085 1.00 36.09 93 SER A CA 1
ATOM 738 C C . SER A 1 93 ? 9.584 -29.511 -9.169 1.00 36.09 93 SER A C 1
ATOM 740 O O . SER A 1 93 ? 8.363 -29.662 -9.181 1.00 36.09 93 SER A O 1
ATOM 742 N N . ALA A 1 94 ? 10.381 -30.099 -10.064 1.00 44.06 94 ALA A N 1
ATOM 743 C CA . ALA A 1 94 ? 9.894 -30.942 -11.166 1.00 44.06 94 ALA A CA 1
ATOM 744 C C . ALA A 1 94 ? 9.003 -32.128 -10.719 1.00 44.06 94 ALA A C 1
ATOM 746 O O . ALA A 1 94 ? 8.392 -32.791 -11.549 1.00 44.06 94 ALA A O 1
ATOM 747 N N . GLU A 1 95 ? 8.923 -32.384 -9.413 1.00 42.16 95 GLU A N 1
ATOM 748 C CA . GLU A 1 95 ? 8.196 -33.483 -8.783 1.00 42.16 95 GLU A CA 1
ATOM 749 C C . GLU A 1 95 ? 6.843 -33.074 -8.169 1.00 42.16 95 GLU A C 1
ATOM 751 O O . GLU A 1 95 ? 6.084 -33.949 -7.761 1.00 42.16 95 GLU A O 1
ATOM 756 N N . LYS A 1 96 ? 6.511 -31.776 -8.081 1.00 43.97 96 LYS A N 1
ATOM 757 C CA . LYS A 1 96 ? 5.236 -31.309 -7.505 1.00 43.97 96 LYS A CA 1
ATOM 758 C C . LYS A 1 96 ? 4.349 -30.678 -8.576 1.00 43.97 96 LYS A C 1
ATOM 760 O O . LYS A 1 96 ? 4.576 -29.552 -9.008 1.00 43.97 96 LYS A O 1
ATOM 765 N N . THR A 1 97 ? 3.334 -31.432 -8.992 1.00 43.84 97 THR A N 1
ATOM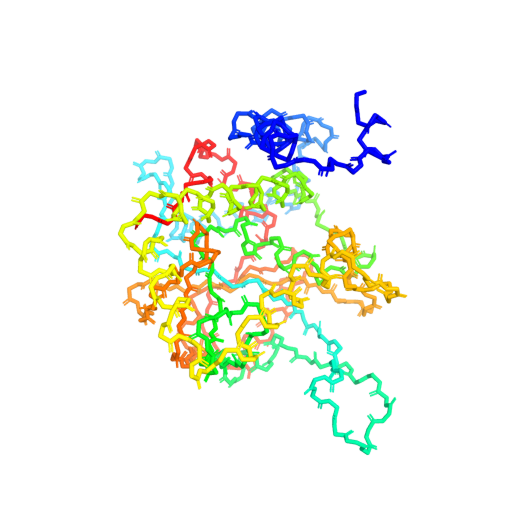 766 C CA . THR A 1 97 ? 2.352 -31.068 -10.028 1.00 43.84 97 THR A CA 1
ATOM 767 C C . THR A 1 97 ? 1.109 -30.349 -9.501 1.00 43.84 97 THR A C 1
ATOM 769 O O . THR A 1 97 ? 0.278 -29.935 -10.304 1.00 43.84 97 THR A O 1
ATOM 772 N N . GLU A 1 98 ? 0.958 -30.190 -8.187 1.00 52.47 98 GLU A N 1
ATOM 773 C CA . GLU A 1 98 ? -0.203 -29.515 -7.597 1.00 52.47 98 GLU A CA 1
ATOM 774 C C . GLU A 1 98 ? 0.113 -28.060 -7.251 1.00 52.47 98 GLU A C 1
ATOM 776 O O . GLU A 1 98 ? 1.196 -27.744 -6.755 1.00 52.47 98 GLU A O 1
ATOM 781 N N . ASP A 1 99 ? -0.846 -27.174 -7.521 1.00 59.25 99 ASP A N 1
ATOM 782 C CA . ASP A 1 99 ? -0.775 -25.769 -7.138 1.00 59.25 99 ASP A CA 1
ATOM 783 C C . ASP A 1 99 ? -0.931 -25.667 -5.616 1.00 59.25 99 ASP A C 1
ATOM 785 O O . ASP A 1 99 ? -2.028 -25.803 -5.069 1.00 59.25 99 ASP A O 1
ATOM 789 N N . VAL A 1 100 ? 0.185 -25.532 -4.895 1.00 66.19 100 VAL A N 1
ATOM 790 C CA . VAL A 1 100 ? 0.157 -25.510 -3.431 1.00 66.19 100 VAL A CA 1
ATOM 791 C C . VAL A 1 100 ? -0.072 -24.078 -2.965 1.00 66.19 100 VAL A C 1
ATOM 793 O O . VAL A 1 100 ? 0.767 -23.195 -3.171 1.00 66.19 100 VAL A O 1
ATOM 796 N N . LYS A 1 101 ? -1.198 -23.871 -2.280 1.00 77.06 101 LYS A N 1
ATOM 797 C CA . LYS A 1 101 ? -1.508 -22.655 -1.522 1.00 77.06 101 LYS A CA 1
ATOM 798 C C . LYS A 1 101 ? -0.425 -22.421 -0.464 1.00 77.06 101 LYS A C 1
ATOM 800 O O . LYS A 1 101 ? -0.250 -23.229 0.447 1.00 77.06 101 LYS A O 1
ATOM 805 N N . PHE A 1 102 ? 0.287 -21.306 -0.570 1.00 81.69 102 PHE A N 1
ATOM 806 C CA . PHE A 1 102 ? 1.341 -20.905 0.356 1.00 81.69 102 PHE A CA 1
ATOM 807 C C . PHE A 1 102 ? 0.896 -19.702 1.191 1.00 81.69 102 PHE A C 1
ATOM 809 O O . PHE A 1 102 ? 0.476 -18.689 0.635 1.00 81.69 102 PHE A O 1
ATOM 816 N N . ASP A 1 103 ? 0.993 -19.808 2.520 1.00 88.56 103 ASP A N 1
ATOM 817 C CA . ASP A 1 103 ? 0.696 -18.722 3.466 1.00 88.56 103 ASP A CA 1
ATOM 818 C C . ASP A 1 103 ? 1.857 -17.720 3.502 1.00 88.56 103 ASP A C 1
ATOM 820 O O . ASP A 1 103 ? 2.828 -17.852 4.260 1.00 88.56 103 ASP A O 1
ATOM 824 N N . VAL A 1 104 ? 1.785 -16.740 2.601 1.00 90.12 104 VAL A N 1
ATOM 825 C CA . VAL A 1 104 ? 2.856 -15.767 2.402 1.00 90.12 104 VAL A CA 1
ATOM 826 C C . VAL A 1 104 ? 2.915 -14.781 3.559 1.00 90.12 104 VAL A C 1
ATOM 828 O O . VAL A 1 104 ? 4.015 -14.507 4.039 1.00 90.12 104 VAL A O 1
ATOM 831 N N . LEU A 1 105 ? 1.774 -14.310 4.075 1.00 93.38 105 LEU A N 1
ATOM 832 C CA . LEU A 1 105 ? 1.781 -13.367 5.190 1.00 93.38 105 LEU A CA 1
ATOM 833 C C . LEU A 1 105 ? 2.366 -14.011 6.447 1.00 93.38 105 LEU A C 1
ATOM 835 O O . LEU A 1 105 ? 3.301 -13.452 7.015 1.00 93.38 105 LEU A O 1
ATOM 839 N N . ASN A 1 106 ? 1.913 -15.204 6.852 1.00 92.81 106 ASN A N 1
ATOM 840 C CA . ASN A 1 106 ? 2.471 -15.857 8.038 1.00 92.81 106 ASN A CA 1
ATOM 841 C C . ASN A 1 106 ? 3.968 -16.153 7.871 1.00 92.81 106 ASN A C 1
ATOM 843 O O . ASN A 1 106 ? 4.727 -16.019 8.828 1.00 92.81 106 ASN A O 1
ATOM 847 N N . THR A 1 107 ? 4.414 -16.514 6.664 1.00 92.00 107 THR A N 1
ATOM 848 C CA . THR A 1 107 ? 5.845 -16.725 6.405 1.00 92.00 107 THR A CA 1
ATOM 849 C C . THR A 1 107 ? 6.642 -15.435 6.583 1.00 92.00 107 THR A C 1
ATOM 851 O O . THR A 1 107 ? 7.703 -15.453 7.205 1.00 92.00 107 THR A O 1
ATOM 854 N N . VAL A 1 108 ? 6.140 -14.308 6.074 1.00 94.31 108 VAL A N 1
ATOM 855 C CA . VAL A 1 108 ? 6.796 -13.005 6.242 1.00 94.31 108 VAL A CA 1
ATOM 856 C C . VAL A 1 108 ? 6.836 -12.593 7.713 1.00 94.31 108 VAL A C 1
ATOM 858 O O . VAL A 1 108 ? 7.868 -12.114 8.177 1.00 94.31 108 VAL A O 1
ATOM 861 N N . LEU A 1 109 ? 5.767 -12.837 8.472 1.00 95.19 109 LEU A N 1
ATOM 862 C CA . LEU A 1 109 ? 5.739 -12.559 9.912 1.00 95.19 109 LEU A CA 1
ATOM 863 C C . LEU A 1 109 ? 6.689 -13.465 10.709 1.00 95.19 109 LEU A C 1
ATOM 865 O O . LEU A 1 109 ? 7.258 -13.025 11.702 1.00 95.19 109 LEU A O 1
ATOM 869 N N . ALA A 1 110 ? 6.915 -14.701 10.266 1.00 92.75 110 ALA A N 1
ATOM 870 C CA . ALA A 1 110 ? 7.825 -15.630 10.935 1.00 92.75 110 ALA A CA 1
ATOM 871 C C . ALA A 1 110 ? 9.304 -15.417 10.560 1.00 92.75 110 ALA A C 1
ATOM 873 O O . ALA A 1 110 ? 10.199 -15.630 11.381 1.00 92.75 110 ALA A O 1
ATOM 874 N N . HIS A 1 111 ? 9.588 -15.052 9.307 1.00 92.25 111 HIS A N 1
ATOM 875 C CA . HIS A 1 111 ? 10.939 -15.142 8.730 1.00 92.25 111 HIS A CA 1
ATOM 876 C C . HIS A 1 111 ? 11.423 -13.876 8.018 1.00 92.25 111 HIS A C 1
ATOM 878 O O . HIS A 1 111 ? 12.577 -13.829 7.585 1.00 92.25 111 HIS A O 1
ATOM 884 N N . GLY A 1 112 ? 10.573 -12.860 7.904 1.00 93.00 112 GLY A N 1
ATOM 885 C CA . GLY A 1 112 ? 10.885 -11.593 7.260 1.00 93.00 112 GLY A CA 1
ATOM 886 C C . GLY A 1 112 ? 10.739 -11.633 5.741 1.00 93.00 112 GLY A C 1
ATOM 887 O O . GLY A 1 112 ? 10.433 -12.664 5.137 1.00 93.00 112 GLY A O 1
ATOM 888 N N . LEU A 1 113 ? 10.980 -10.483 5.111 1.00 92.69 113 LEU A N 1
ATOM 889 C CA . LEU A 1 113 ? 11.018 -10.363 3.656 1.00 92.69 113 LEU A CA 1
ATOM 890 C C . LEU A 1 113 ? 12.435 -10.621 3.154 1.00 92.69 113 LEU A C 1
ATOM 892 O O . LEU A 1 113 ? 13.393 -9.958 3.563 1.00 92.69 113 LEU A O 1
ATOM 896 N N . LYS A 1 114 ? 12.556 -11.572 2.229 1.00 88.62 114 LYS A N 1
ATOM 897 C CA . LYS A 1 114 ? 13.830 -11.934 1.613 1.00 88.62 114 LYS A CA 1
ATOM 898 C C . LYS A 1 114 ? 13.928 -11.349 0.199 1.00 88.62 114 LYS A C 1
ATOM 900 O O . LYS A 1 114 ? 12.958 -11.439 -0.563 1.00 88.62 114 LYS A O 1
ATOM 905 N N . PRO A 1 115 ? 15.087 -10.778 -0.168 1.00 88.25 115 PRO A N 1
ATOM 906 C CA . PRO A 1 115 ? 15.413 -10.506 -1.559 1.00 88.25 115 PRO A CA 1
ATOM 907 C C . PRO A 1 115 ? 15.256 -11.773 -2.401 1.00 88.25 115 PRO A C 1
ATOM 909 O O . PRO A 1 115 ? 15.525 -12.875 -1.929 1.00 88.25 115 PRO A O 1
ATOM 912 N N . HIS A 1 116 ? 14.800 -11.617 -3.636 1.00 76.19 116 HIS A N 1
ATOM 913 C CA . HIS A 1 116 ? 14.661 -12.717 -4.582 1.00 76.19 116 HIS A CA 1
ATOM 914 C C . HIS A 1 116 ? 14.942 -12.228 -6.000 1.00 76.19 116 HIS A C 1
ATOM 916 O O . HIS A 1 116 ? 14.940 -11.026 -6.273 1.00 76.19 116 HIS A O 1
ATOM 922 N N . PHE A 1 117 ? 15.177 -13.158 -6.924 1.00 71.31 117 PHE A N 1
ATOM 923 C CA . PHE A 1 117 ? 15.273 -12.810 -8.337 1.00 71.31 117 PHE A CA 1
ATOM 924 C C . PHE A 1 117 ? 13.929 -12.292 -8.838 1.00 71.31 117 PHE A C 1
ATOM 926 O O . PHE A 1 117 ? 12.945 -13.038 -8.906 1.00 71.31 117 PHE A O 1
ATOM 933 N N . ASP A 1 118 ? 13.905 -11.016 -9.192 1.00 65.06 118 ASP A N 1
ATOM 934 C CA . ASP A 1 118 ? 12.761 -10.358 -9.794 1.00 65.06 118 ASP A CA 1
ATOM 935 C C . ASP A 1 118 ? 12.979 -10.277 -11.309 1.00 65.06 118 ASP A C 1
ATOM 937 O O . ASP A 1 118 ? 13.888 -9.607 -11.794 1.00 65.06 118 ASP A O 1
ATOM 941 N N . THR A 1 119 ? 12.136 -10.973 -12.072 1.00 57.12 119 THR A N 1
ATOM 942 C CA . THR A 1 119 ? 12.160 -10.951 -13.542 1.00 57.12 119 THR A CA 1
ATOM 943 C C . THR A 1 119 ? 11.853 -9.569 -14.114 1.00 57.12 119 THR A C 1
ATOM 945 O O . THR A 1 119 ? 12.188 -9.294 -15.266 1.00 57.12 119 THR A O 1
ATOM 948 N N . PHE A 1 120 ? 11.227 -8.706 -13.312 1.00 53.59 120 PHE A N 1
ATOM 949 C CA . PHE A 1 120 ? 10.917 -7.318 -13.625 1.00 53.59 120 PHE A CA 1
ATOM 950 C C . PHE A 1 120 ? 12.056 -6.361 -13.254 1.00 53.59 120 PHE A C 1
ATOM 952 O O . PHE A 1 120 ? 11.987 -5.188 -13.616 1.00 53.59 120 PHE A O 1
ATOM 959 N N . PHE A 1 121 ? 13.120 -6.845 -12.599 1.00 60.28 121 PHE A N 1
ATOM 960 C CA . PHE A 1 121 ? 14.310 -6.063 -12.285 1.00 60.28 121 PHE A CA 1
ATOM 961 C C . PHE A 1 121 ? 15.361 -6.223 -13.398 1.00 60.28 121 PHE A C 1
ATOM 963 O O . PHE A 1 121 ? 15.986 -7.276 -13.545 1.00 60.28 121 PHE A O 1
ATOM 970 N N . PRO A 1 122 ? 15.574 -5.195 -14.231 1.00 55.84 122 PRO A N 1
ATOM 971 C CA . PRO A 1 122 ? 16.389 -5.328 -15.431 1.00 55.84 122 PRO A CA 1
ATOM 972 C C . PRO A 1 122 ? 17.889 -5.272 -15.125 1.00 55.84 122 PRO A C 1
ATOM 974 O O . PRO A 1 122 ? 18.688 -5.695 -15.953 1.00 55.84 122 PRO A O 1
ATOM 977 N N . GLU A 1 123 ? 18.291 -4.790 -13.948 1.00 60.59 123 GLU A N 1
ATOM 978 C CA . GLU A 1 123 ? 19.674 -4.445 -13.580 1.00 60.59 123 GLU A CA 1
ATOM 979 C C . GLU A 1 123 ? 20.609 -5.636 -13.284 1.00 60.59 123 GLU A C 1
ATOM 981 O O . GLU A 1 123 ? 21.738 -5.439 -12.839 1.00 60.59 123 GLU A O 1
ATOM 986 N N . GLY A 1 124 ? 20.209 -6.860 -13.636 1.00 56.28 124 GLY A N 1
ATOM 987 C CA . GLY A 1 124 ? 21.059 -8.055 -13.625 1.00 56.28 124 GLY A CA 1
ATOM 988 C C . GLY A 1 124 ? 20.505 -9.181 -12.757 1.00 56.28 124 GLY A C 1
ATOM 989 O O . GLY A 1 124 ? 19.349 -9.155 -12.351 1.00 56.28 124 GLY A O 1
ATOM 990 N N . ASP A 1 125 ? 21.348 -10.175 -12.472 1.00 63.06 125 ASP A N 1
ATOM 991 C CA . ASP A 1 125 ? 21.046 -11.284 -11.556 1.00 63.06 125 ASP A CA 1
ATOM 992 C C . ASP A 1 125 ? 21.282 -10.848 -10.098 1.00 63.06 125 ASP A C 1
ATOM 994 O O . ASP A 1 125 ? 22.093 -11.428 -9.378 1.00 63.06 125 ASP A O 1
ATOM 998 N N . ILE A 1 126 ? 20.618 -9.773 -9.674 1.00 71.62 126 ILE A N 1
ATOM 999 C CA . ILE A 1 126 ? 20.659 -9.307 -8.286 1.00 71.62 126 ILE A CA 1
ATOM 1000 C C . ILE A 1 126 ? 19.330 -9.662 -7.636 1.00 71.62 126 ILE A C 1
ATOM 1002 O O . ILE A 1 126 ? 18.270 -9.216 -8.080 1.00 71.62 126 ILE A O 1
ATOM 1006 N N . GLU A 1 127 ? 19.391 -10.445 -6.562 1.00 80.88 127 GLU A N 1
ATOM 1007 C CA . GLU A 1 127 ? 18.235 -10.650 -5.701 1.00 80.88 127 GLU A CA 1
ATOM 1008 C C . GLU A 1 127 ? 17.892 -9.340 -4.996 1.00 80.88 127 GLU A C 1
ATOM 1010 O O . GLU A 1 127 ? 18.728 -8.725 -4.327 1.00 80.88 127 GLU A O 1
ATOM 1015 N N . SER A 1 128 ? 16.649 -8.899 -5.153 1.00 86.62 128 SER A N 1
ATOM 1016 C CA . SER A 1 128 ? 16.156 -7.681 -4.526 1.00 86.62 128 SER A CA 1
ATOM 1017 C C . SER A 1 128 ? 14.732 -7.868 -4.024 1.00 86.62 128 SER A C 1
ATOM 1019 O O . SER A 1 128 ? 14.029 -8.807 -4.390 1.00 86.62 128 SER A O 1
ATOM 1021 N N . LEU A 1 129 ? 14.321 -6.973 -3.140 1.00 87.75 129 LEU A N 1
ATOM 1022 C CA . LEU A 1 129 ? 12.958 -6.832 -2.660 1.00 87.75 129 LEU A CA 1
ATOM 1023 C C . LEU A 1 129 ? 12.449 -5.450 -3.070 1.00 87.75 129 LEU A C 1
ATOM 1025 O O . LEU A 1 129 ? 13.173 -4.463 -2.913 1.00 87.75 129 LEU A O 1
ATOM 1029 N N . SER A 1 130 ? 11.213 -5.388 -3.571 1.00 89.69 130 SER A N 1
ATOM 1030 C CA . SER A 1 130 ? 10.537 -4.125 -3.875 1.00 89.69 130 SER A CA 1
ATOM 1031 C C . SER A 1 130 ? 9.772 -3.587 -2.675 1.00 89.69 130 SER A C 1
ATOM 1033 O O . SER A 1 130 ? 9.004 -4.313 -2.039 1.00 89.69 130 SER A O 1
ATOM 1035 N N . LEU A 1 131 ? 9.970 -2.302 -2.396 1.00 93.75 131 LEU A N 1
ATOM 1036 C CA . LEU A 1 131 ? 9.182 -1.513 -1.462 1.00 93.75 131 LEU A CA 1
ATOM 1037 C C . LEU A 1 131 ? 8.651 -0.278 -2.190 1.00 93.75 131 LEU A C 1
ATOM 1039 O O . LEU A 1 131 ? 9.312 0.280 -3.061 1.00 93.75 131 LEU A O 1
ATOM 1043 N N . ALA A 1 132 ? 7.478 0.189 -1.800 1.00 92.75 132 ALA A N 1
ATOM 1044 C CA . ALA A 1 132 ? 6.866 1.396 -2.311 1.00 92.75 132 ALA A CA 1
ATOM 1045 C C . ALA A 1 132 ? 7.114 2.576 -1.372 1.00 92.75 132 ALA A C 1
ATOM 1047 O O . ALA A 1 132 ? 7.105 2.449 -0.151 1.00 92.75 132 ALA A O 1
ATOM 1048 N N . SER A 1 133 ? 7.263 3.755 -1.955 1.00 89.81 133 SER A N 1
ATOM 1049 C CA . SER A 1 133 ? 7.258 5.031 -1.228 1.00 89.81 133 SER A CA 1
ATOM 1050 C C . SER A 1 133 ? 5.862 5.646 -1.105 1.00 89.81 133 SER A C 1
ATOM 1052 O O . SER A 1 133 ? 5.657 6.559 -0.309 1.00 89.81 133 SER A O 1
ATOM 1054 N N . SER A 1 134 ? 4.900 5.135 -1.874 1.00 91.00 134 SER A N 1
ATOM 1055 C CA . SER A 1 134 ? 3.497 5.533 -1.824 1.00 91.00 134 SER A CA 1
ATOM 1056 C C . SER A 1 134 ? 2.651 4.396 -1.257 1.00 91.00 134 SER A C 1
ATOM 1058 O O . SER A 1 134 ? 2.765 3.251 -1.703 1.00 91.00 134 SER A O 1
ATOM 1060 N N . TYR A 1 135 ? 1.789 4.730 -0.293 1.00 94.00 135 TYR A N 1
ATOM 1061 C CA . TYR A 1 135 ? 0.860 3.787 0.323 1.00 94.00 135 TYR A CA 1
ATOM 1062 C C . TYR A 1 135 ? -0.089 3.177 -0.714 1.00 94.00 135 TYR A C 1
ATOM 1064 O O . TYR A 1 135 ? -0.135 1.958 -0.838 1.00 94.00 135 TYR A O 1
ATOM 1072 N N . PHE A 1 136 ? -0.768 4.000 -1.522 1.00 92.75 136 PHE A N 1
ATOM 1073 C CA . PHE A 1 136 ? -1.721 3.517 -2.530 1.00 92.75 136 PHE A CA 1
ATOM 1074 C C . PHE A 1 136 ? -1.055 2.657 -3.610 1.00 92.75 136 PHE A C 1
ATOM 1076 O O . PHE A 1 136 ? -1.675 1.728 -4.124 1.00 92.75 136 PHE A O 1
ATOM 1083 N N . TYR A 1 137 ? 0.228 2.895 -3.909 1.00 90.38 137 TYR A N 1
ATOM 1084 C CA . TYR A 1 137 ? 0.981 2.022 -4.809 1.00 90.38 137 TYR A CA 1
ATOM 1085 C C . TYR A 1 137 ? 1.195 0.623 -4.212 1.00 90.38 137 TYR A C 1
ATOM 1087 O O . TYR A 1 137 ? 0.979 -0.375 -4.896 1.00 90.38 137 TYR A O 1
ATOM 1095 N N . ALA A 1 138 ? 1.567 0.523 -2.930 1.00 93.69 138 ALA A N 1
ATOM 1096 C CA . ALA A 1 138 ? 1.646 -0.768 -2.241 1.00 93.69 138 ALA A CA 1
ATOM 1097 C C . ALA A 1 138 ? 0.267 -1.409 -2.038 1.00 93.69 138 ALA A C 1
ATOM 1099 O O . ALA A 1 138 ? 0.124 -2.610 -2.257 1.00 93.69 138 ALA A O 1
ATOM 1100 N N . LYS A 1 139 ? -0.751 -0.624 -1.669 1.00 93.38 139 LYS A N 1
ATOM 1101 C CA . LYS A 1 139 ? -2.131 -1.095 -1.514 1.00 93.38 139 LYS A CA 1
ATOM 1102 C C . LYS A 1 139 ? -2.649 -1.714 -2.807 1.00 93.38 139 LYS A C 1
ATOM 1104 O O . LYS A 1 139 ? -3.220 -2.791 -2.755 1.00 93.38 139 LYS A O 1
ATOM 1109 N N . TRP A 1 140 ? -2.347 -1.133 -3.968 1.00 88.31 140 TRP A N 1
ATOM 1110 C CA . TRP A 1 140 ? -2.698 -1.745 -5.251 1.00 88.31 140 TRP A CA 1
ATOM 1111 C C . TRP A 1 140 ? -2.119 -3.165 -5.423 1.00 88.31 140 TRP A C 1
ATOM 1113 O O . TRP A 1 140 ? -2.804 -4.054 -5.926 1.00 88.31 140 TRP A O 1
ATOM 1123 N N . TYR A 1 141 ? -0.880 -3.423 -4.985 1.00 87.12 141 TYR A N 1
ATOM 1124 C CA . TYR A 1 141 ? -0.340 -4.789 -4.987 1.00 87.12 141 TYR A CA 1
ATOM 1125 C C . TYR A 1 141 ? -1.047 -5.704 -3.984 1.00 87.12 141 TYR A C 1
ATOM 1127 O O . TYR A 1 141 ? -1.212 -6.886 -4.278 1.00 87.12 141 TYR A O 1
ATOM 1135 N N . ALA A 1 142 ? -1.475 -5.173 -2.837 1.00 91.88 142 ALA A N 1
ATOM 1136 C CA . ALA A 1 142 ? -2.264 -5.915 -1.861 1.00 91.88 142 ALA A CA 1
ATOM 1137 C C . ALA A 1 142 ? -3.666 -6.257 -2.396 1.00 91.88 142 ALA A C 1
ATOM 1139 O O . ALA A 1 142 ? -4.125 -7.384 -2.235 1.00 91.88 142 ALA A O 1
ATOM 1140 N N . ASP A 1 143 ? -4.313 -5.336 -3.113 1.00 87.44 143 ASP A N 1
ATOM 1141 C CA . ASP A 1 143 ? -5.663 -5.513 -3.661 1.00 87.44 143 ASP A CA 1
ATOM 1142 C C . ASP A 1 143 ? -5.746 -6.701 -4.647 1.00 87.44 143 ASP A C 1
ATOM 1144 O O . ASP A 1 143 ? -6.794 -7.333 -4.771 1.00 87.44 143 ASP A O 1
ATOM 1148 N N . LYS A 1 144 ? -4.626 -7.094 -5.277 1.00 83.69 144 LYS A N 1
ATOM 1149 C CA . LYS A 1 144 ? -4.543 -8.298 -6.134 1.00 83.69 144 LYS A CA 1
ATOM 1150 C C . LYS A 1 144 ? -4.760 -9.611 -5.382 1.00 83.69 144 LYS A C 1
ATOM 1152 O O . LYS A 1 144 ? -5.062 -10.636 -5.988 1.00 83.69 144 LYS A O 1
ATOM 1157 N N . TYR A 1 145 ? -4.587 -9.594 -4.064 1.00 87.31 145 TYR A N 1
ATOM 1158 C CA . TYR A 1 145 ? -4.814 -10.747 -3.202 1.00 87.31 145 TYR A CA 1
ATOM 1159 C C . TYR A 1 145 ? -6.251 -10.825 -2.683 1.00 87.31 145 TYR A C 1
ATOM 1161 O O . TYR A 1 145 ? -6.599 -11.808 -2.036 1.00 87.31 145 TYR A O 1
ATOM 1169 N N . LEU A 1 146 ? -7.104 -9.834 -2.966 1.00 84.94 146 LEU A N 1
ATOM 1170 C CA . LEU A 1 146 ? -8.519 -9.903 -2.608 1.00 84.94 146 LEU A CA 1
ATOM 1171 C C . LEU A 1 146 ? -9.192 -11.019 -3.412 1.00 84.94 146 LEU A C 1
ATOM 1173 O O . LEU A 1 146 ? -9.185 -10.995 -4.647 1.00 84.94 146 LEU A O 1
ATOM 1177 N N . GLY A 1 147 ? -9.754 -12.000 -2.703 1.00 77.75 147 GLY A N 1
ATOM 1178 C CA . GLY A 1 147 ? -10.624 -13.014 -3.290 1.00 77.75 147 GLY A CA 1
ATOM 1179 C C . GLY A 1 147 ? -11.915 -12.403 -3.844 1.00 77.75 147 GLY A C 1
ATOM 1180 O O . GLY A 1 147 ? -12.292 -11.291 -3.482 1.00 77.75 147 GLY A O 1
ATOM 1181 N N . LYS A 1 148 ? -12.630 -13.141 -4.701 1.00 72.81 148 LYS A N 1
ATOM 1182 C CA . LYS A 1 148 ? -13.883 -12.672 -5.339 1.00 72.81 148 LYS A CA 1
ATOM 1183 C C . LYS A 1 148 ? -14.953 -12.199 -4.345 1.00 72.81 148 LYS A C 1
ATOM 1185 O O . LYS A 1 148 ? -15.709 -11.279 -4.658 1.00 72.81 148 LYS A O 1
ATOM 1190 N N . ASP A 1 149 ? -14.995 -12.822 -3.172 1.00 73.38 149 ASP A N 1
ATOM 1191 C CA . ASP A 1 149 ? -15.976 -12.537 -2.121 1.00 73.38 149 ASP A CA 1
ATOM 1192 C C . ASP A 1 149 ? -15.444 -11.555 -1.063 1.00 73.38 149 ASP A C 1
ATOM 1194 O O . ASP A 1 149 ? -16.208 -11.046 -0.245 1.00 73.38 149 ASP A O 1
ATOM 1198 N N . THR A 1 150 ? -14.146 -11.241 -1.098 1.00 76.25 150 THR A N 1
ATOM 1199 C CA . THR A 1 150 ? -13.513 -10.277 -0.196 1.00 76.25 150 THR A CA 1
ATOM 1200 C C . THR A 1 150 ? -13.688 -8.878 -0.775 1.00 76.25 150 THR A C 1
ATOM 1202 O O . THR A 1 150 ? -13.121 -8.550 -1.819 1.00 76.25 150 THR A O 1
ATOM 1205 N N . LYS A 1 151 ? -14.454 -8.022 -0.095 1.00 77.56 151 LYS A N 1
ATOM 1206 C CA . LYS A 1 151 ? -14.650 -6.628 -0.506 1.00 77.56 151 LYS A CA 1
ATOM 1207 C C . LYS A 1 151 ? -14.229 -5.686 0.606 1.00 77.56 151 LYS A C 1
ATOM 1209 O O . LYS A 1 151 ? -14.646 -5.847 1.746 1.00 77.56 151 LYS A O 1
ATOM 1214 N N . MET A 1 152 ? -13.442 -4.682 0.236 1.00 87.88 152 MET A N 1
ATOM 1215 C CA . MET A 1 152 ? -13.209 -3.514 1.080 1.00 87.88 152 MET A CA 1
ATOM 1216 C C . MET A 1 152 ? -14.545 -2.811 1.315 1.00 87.88 152 MET A C 1
ATOM 1218 O O . MET A 1 152 ? -15.265 -2.533 0.351 1.00 87.88 152 MET A O 1
ATOM 1222 N N . GLN A 1 153 ? -14.879 -2.524 2.574 1.00 90.25 153 GLN A N 1
ATOM 1223 C CA . GLN A 1 153 ? -16.138 -1.841 2.893 1.00 90.25 153 GLN A CA 1
ATOM 1224 C C . GLN A 1 153 ? -16.131 -0.390 2.399 1.00 90.25 153 GLN A C 1
ATOM 1226 O O . GLN A 1 153 ? -17.146 0.131 1.933 1.00 90.25 153 GLN A O 1
ATOM 1231 N N . TRP A 1 154 ? -14.965 0.253 2.466 1.00 92.50 154 TRP A N 1
ATOM 1232 C CA . TRP A 1 154 ? -14.750 1.607 1.982 1.00 92.50 154 TRP A CA 1
ATOM 1233 C C . TRP A 1 154 ? -13.343 1.766 1.395 1.00 92.50 154 TRP A C 1
ATOM 1235 O O . TRP A 1 154 ? -12.422 1.083 1.834 1.00 92.50 154 TRP A O 1
ATOM 1245 N N . GLN A 1 155 ? -13.159 2.619 0.384 1.00 93.50 155 GLN A N 1
ATOM 1246 C CA . GLN A 1 155 ? -11.825 2.872 -0.173 1.00 93.50 155 GLN A CA 1
ATOM 1247 C C . GLN A 1 155 ? -11.716 4.257 -0.807 1.00 93.50 155 GLN A C 1
ATOM 1249 O O . GLN A 1 155 ? -12.665 4.764 -1.406 1.00 93.50 155 GLN A O 1
ATOM 1254 N N . LEU A 1 156 ? -10.532 4.858 -0.726 1.00 91.25 156 LEU A N 1
ATOM 1255 C CA . LEU A 1 156 ? -10.276 6.167 -1.313 1.00 91.25 156 LEU A CA 1
ATOM 1256 C C . LEU A 1 156 ? -9.997 6.012 -2.808 1.00 91.25 156 LEU A C 1
ATOM 1258 O O . LEU A 1 156 ? -8.848 5.966 -3.234 1.00 91.25 156 LEU A O 1
ATOM 1262 N N . GLY A 1 157 ? -11.050 5.946 -3.619 1.00 87.44 157 GLY A N 1
ATOM 1263 C CA . GLY A 1 157 ? -10.943 5.844 -5.075 1.00 87.44 157 GLY A CA 1
ATOM 1264 C C . GLY A 1 157 ? -10.909 4.411 -5.607 1.00 87.44 157 GLY A C 1
ATOM 1265 O O . GLY A 1 157 ? -10.712 3.442 -4.879 1.00 87.44 157 GLY A O 1
ATOM 1266 N N . ASN A 1 158 ? -11.088 4.280 -6.921 1.00 84.31 158 ASN A N 1
ATOM 1267 C CA . ASN A 1 158 ? -11.071 2.986 -7.591 1.00 84.31 158 ASN A CA 1
ATOM 1268 C C . ASN A 1 158 ? -9.623 2.459 -7.721 1.00 84.31 158 ASN A C 1
ATOM 1270 O O . ASN A 1 158 ? -8.786 3.159 -8.304 1.00 84.31 158 ASN A O 1
ATOM 1274 N N . PRO A 1 159 ? -9.310 1.224 -7.277 1.00 82.12 159 PRO A N 1
ATOM 1275 C CA . PRO A 1 159 ? -7.984 0.619 -7.450 1.00 82.12 159 PRO A CA 1
ATOM 1276 C C . PRO A 1 159 ? -7.476 0.634 -8.901 1.00 82.12 159 PRO A C 1
ATOM 1278 O O . PRO A 1 159 ? -6.280 0.802 -9.147 1.00 82.12 159 PRO A O 1
ATOM 1281 N N . TYR A 1 160 ? -8.383 0.513 -9.876 1.00 79.00 160 TYR A N 1
ATOM 1282 C CA . TYR A 1 160 ? -8.049 0.574 -11.299 1.00 79.00 160 TYR A CA 1
ATOM 1283 C C . TYR A 1 160 ? -7.504 1.947 -11.719 1.00 79.00 160 TYR A C 1
ATOM 1285 O O . TYR A 1 160 ? -6.559 2.030 -12.510 1.00 79.00 160 TYR A O 1
ATOM 1293 N N . ASP A 1 161 ? -8.073 3.028 -11.184 1.00 81.88 161 ASP A N 1
ATOM 1294 C CA . ASP A 1 161 ? -7.659 4.391 -11.517 1.00 81.88 161 ASP A CA 1
ATOM 1295 C C . ASP A 1 161 ? -6.293 4.715 -10.907 1.00 81.88 161 ASP A C 1
ATOM 1297 O O . ASP A 1 161 ? -5.412 5.223 -11.611 1.00 81.88 161 ASP A O 1
ATOM 1301 N N . TRP A 1 162 ? -6.074 4.318 -9.648 1.00 84.19 162 TRP A N 1
ATOM 1302 C CA . TRP A 1 162 ? -4.764 4.395 -8.994 1.00 84.19 162 TRP A CA 1
ATOM 1303 C C . TRP A 1 162 ? -3.692 3.666 -9.793 1.00 84.19 162 TRP A C 1
ATOM 1305 O O . TRP A 1 162 ? -2.642 4.240 -10.089 1.00 84.19 162 TRP A O 1
ATOM 1315 N N . PHE A 1 163 ? -3.958 2.427 -10.213 1.00 79.12 163 PHE A N 1
ATOM 1316 C CA . PHE A 1 163 ? -3.019 1.696 -11.054 1.00 79.12 163 PHE A CA 1
ATOM 1317 C C . PHE A 1 163 ? -2.718 2.433 -12.357 1.00 79.12 163 PHE A C 1
ATOM 1319 O O . PHE A 1 163 ? -1.549 2.602 -12.709 1.00 79.12 163 PHE A O 1
ATOM 1326 N N . CYS A 1 164 ? -3.755 2.854 -13.088 1.00 76.75 164 CYS A N 1
ATOM 1327 C CA . CYS A 1 164 ? -3.578 3.507 -14.381 1.00 76.75 164 CYS A CA 1
ATOM 1328 C C . CYS A 1 164 ? -2.690 4.745 -14.252 1.00 76.75 164 CYS A C 1
ATOM 1330 O O . CYS A 1 164 ? -1.845 4.995 -15.115 1.00 76.75 164 CYS A O 1
ATOM 1332 N N . PHE A 1 165 ? -2.864 5.498 -13.166 1.00 84.12 165 PHE A N 1
ATOM 1333 C CA . PHE A 1 165 ? -2.002 6.615 -12.827 1.00 84.12 165 PHE A CA 1
ATOM 1334 C C . PHE A 1 165 ? -0.561 6.167 -12.561 1.00 84.12 165 PHE A C 1
ATOM 1336 O O . PHE A 1 165 ? 0.346 6.640 -13.243 1.00 84.12 165 PHE A O 1
ATOM 1343 N N . TYR A 1 166 ? -0.334 5.232 -11.635 1.00 83.44 166 TYR A N 1
ATOM 1344 C CA . TYR A 1 166 ? 1.019 4.818 -11.257 1.00 83.44 166 TYR A CA 1
ATOM 1345 C C . TYR A 1 166 ? 1.796 4.161 -12.396 1.00 83.44 166 TYR A C 1
ATOM 1347 O O . TYR A 1 166 ? 2.994 4.407 -12.557 1.00 83.44 166 TYR A O 1
ATOM 1355 N N . TYR A 1 167 ? 1.126 3.353 -13.215 1.00 77.56 167 TYR A N 1
ATOM 1356 C CA . TYR A 1 167 ? 1.717 2.754 -14.404 1.00 77.56 167 TYR A CA 1
ATOM 1357 C C . TYR A 1 167 ? 2.137 3.831 -15.409 1.00 77.56 167 TYR A C 1
ATOM 1359 O O . TYR A 1 167 ? 3.284 3.852 -15.861 1.00 77.56 167 TYR A O 1
ATOM 1367 N N . ALA A 1 168 ? 1.240 4.771 -15.723 1.00 76.12 168 ALA A N 1
ATOM 1368 C CA . ALA A 1 168 ? 1.544 5.862 -16.642 1.00 76.12 168 ALA A CA 1
ATOM 1369 C C . ALA A 1 168 ? 2.669 6.766 -16.113 1.00 76.12 168 ALA A C 1
ATOM 1371 O O . ALA A 1 168 ? 3.557 7.153 -16.877 1.00 76.12 168 ALA A O 1
ATOM 1372 N N . ASP A 1 169 ? 2.666 7.075 -14.815 1.00 80.56 169 ASP A N 1
ATOM 1373 C CA . ASP A 1 169 ? 3.672 7.934 -14.194 1.00 80.56 169 ASP A CA 1
ATOM 1374 C C . ASP A 1 169 ? 5.057 7.273 -14.176 1.00 80.56 169 ASP A C 1
ATOM 1376 O O . ASP A 1 169 ? 6.055 7.898 -14.549 1.00 80.56 169 ASP A O 1
ATOM 1380 N N . THR A 1 170 ? 5.098 5.973 -13.877 1.00 78.19 170 THR A N 1
ATOM 1381 C CA . THR A 1 170 ? 6.303 5.138 -13.937 1.00 78.19 170 THR A CA 1
ATOM 1382 C C . THR A 1 170 ? 6.889 5.074 -15.345 1.00 78.19 170 THR A C 1
ATOM 1384 O O . THR A 1 170 ? 8.100 5.230 -15.532 1.00 78.19 170 THR A O 1
ATOM 1387 N N . MET A 1 171 ? 6.041 4.879 -16.357 1.00 73.94 171 MET A N 1
ATOM 1388 C CA . MET A 1 171 ? 6.464 4.855 -17.757 1.00 73.94 171 MET A CA 1
ATOM 1389 C C . MET A 1 171 ? 6.964 6.227 -18.220 1.00 73.94 171 MET A C 1
ATOM 1391 O O . MET A 1 171 ? 7.964 6.302 -18.934 1.00 73.94 171 MET A O 1
ATOM 1395 N N . ARG A 1 172 ? 6.335 7.321 -17.766 1.00 75.50 172 ARG A N 1
ATOM 1396 C CA . ARG A 1 172 ? 6.788 8.693 -18.038 1.00 75.50 172 ARG A CA 1
ATOM 1397 C C . ARG A 1 172 ? 8.155 8.968 -17.411 1.00 75.50 172 ARG A C 1
ATOM 1399 O O . ARG A 1 172 ? 9.017 9.535 -18.079 1.00 75.50 172 ARG A O 1
ATOM 1406 N N . ASP A 1 173 ? 8.363 8.579 -16.153 1.00 76.25 173 ASP A N 1
ATOM 1407 C CA . ASP A 1 173 ? 9.652 8.745 -15.469 1.00 76.25 173 ASP A CA 1
ATOM 1408 C C . ASP A 1 173 ? 10.753 7.926 -16.147 1.00 76.25 173 ASP A C 1
ATOM 1410 O O . ASP A 1 173 ? 11.816 8.453 -16.475 1.00 76.25 173 ASP A O 1
ATOM 1414 N N . THR A 1 174 ? 10.444 6.671 -16.471 1.00 70.12 174 THR A N 1
ATOM 1415 C CA . THR A 1 174 ? 11.318 5.772 -17.230 1.00 70.12 174 THR A CA 1
ATOM 1416 C C . THR A 1 174 ? 11.715 6.383 -18.575 1.00 70.12 174 THR A C 1
ATOM 1418 O O . THR A 1 174 ? 12.902 6.489 -18.887 1.00 70.12 174 THR A O 1
ATOM 1421 N N . ALA A 1 175 ? 10.741 6.839 -19.368 1.00 69.44 175 ALA A N 1
ATOM 1422 C CA . ALA A 1 175 ? 10.996 7.464 -20.662 1.00 69.44 175 ALA A CA 1
ATOM 1423 C C . ALA A 1 175 ? 11.836 8.739 -20.515 1.00 69.44 175 ALA A C 1
ATOM 1425 O O . ALA A 1 175 ? 12.804 8.922 -21.251 1.00 69.44 175 ALA A O 1
ATOM 1426 N N . LYS A 1 176 ? 11.524 9.593 -19.531 1.00 70.69 176 LYS A N 1
ATOM 1427 C CA . LYS A 1 176 ? 12.305 10.801 -19.242 1.00 70.69 176 LYS A CA 1
ATOM 1428 C C . LYS A 1 176 ? 13.753 10.447 -18.916 1.00 70.69 176 LYS A C 1
ATOM 1430 O O . LYS A 1 176 ? 14.647 10.996 -19.547 1.00 70.69 176 LYS A O 1
ATOM 1435 N N . ARG A 1 177 ? 14.001 9.498 -18.007 1.00 65.19 177 ARG A N 1
ATOM 1436 C CA . ARG A 1 177 ? 15.359 9.063 -17.637 1.00 65.19 177 ARG A CA 1
ATOM 1437 C C . ARG A 1 177 ? 16.138 8.544 -18.838 1.00 65.19 177 ARG A C 1
ATOM 1439 O O . ARG A 1 177 ? 17.285 8.950 -19.015 1.00 65.19 177 ARG A O 1
ATOM 1446 N N . LEU A 1 178 ? 15.507 7.730 -19.686 1.00 61.91 178 LEU A N 1
ATOM 1447 C CA . LEU A 1 178 ? 16.108 7.232 -20.927 1.00 61.91 178 LEU A CA 1
ATOM 1448 C C . LEU A 1 178 ? 16.467 8.360 -21.912 1.00 61.91 178 LEU A C 1
ATOM 1450 O O . LEU A 1 178 ? 17.428 8.215 -22.665 1.00 61.91 178 LEU A O 1
ATOM 1454 N N . LEU A 1 179 ? 15.724 9.473 -21.903 1.00 62.78 179 LEU A N 1
ATOM 1455 C CA . LEU A 1 179 ? 15.921 10.616 -22.801 1.00 62.78 179 LEU A CA 1
ATOM 1456 C C . LEU A 1 179 ? 16.868 11.699 -22.249 1.00 62.78 179 LEU A C 1
ATOM 1458 O O . LEU A 1 179 ? 17.525 12.370 -23.039 1.00 62.78 179 LEU A O 1
ATOM 1462 N N . THR A 1 180 ? 16.937 11.909 -20.928 1.00 54.94 180 THR A N 1
ATOM 1463 C CA . THR A 1 180 ? 17.592 13.095 -20.334 1.00 54.94 180 THR A CA 1
ATOM 1464 C C . THR A 1 180 ? 18.944 12.839 -19.680 1.00 54.94 180 THR A C 1
ATOM 1466 O O . THR A 1 180 ? 19.659 13.790 -19.376 1.00 54.94 180 THR A O 1
ATOM 1469 N N . THR A 1 181 ? 19.314 11.594 -19.396 1.00 47.72 181 THR A N 1
ATOM 1470 C CA . THR A 1 181 ? 20.570 11.319 -18.687 1.00 47.72 181 THR A CA 1
ATOM 1471 C C . THR A 1 181 ? 21.732 11.108 -19.659 1.00 47.72 181 THR A C 1
ATOM 1473 O O . THR A 1 181 ? 21.584 10.506 -20.724 1.00 47.72 181 THR A O 1
ATOM 1476 N N . LYS A 1 182 ? 22.947 11.502 -19.242 1.00 48.16 182 LYS A N 1
ATOM 1477 C CA . LYS A 1 182 ? 24.186 10.901 -19.769 1.00 48.16 182 LYS A CA 1
ATOM 1478 C C . LYS A 1 182 ? 24.132 9.367 -19.675 1.00 48.16 182 LYS A C 1
ATOM 1480 O O . LYS A 1 182 ? 24.807 8.733 -20.468 1.00 48.16 182 LYS A O 1
ATOM 1485 N N . ASP A 1 183 ? 23.289 8.785 -18.813 1.00 46.78 183 ASP A N 1
ATOM 1486 C CA . ASP A 1 183 ? 22.954 7.355 -18.746 1.00 46.78 183 ASP A CA 1
ATOM 1487 C C . ASP A 1 183 ? 22.086 6.838 -19.903 1.00 46.78 183 ASP A C 1
ATOM 1489 O O . ASP A 1 183 ? 22.128 5.648 -20.165 1.00 46.78 183 ASP A O 1
ATOM 1493 N N . GLY A 1 184 ? 21.384 7.676 -20.673 1.00 43.41 184 GLY A N 1
ATOM 1494 C CA . GLY A 1 184 ? 20.783 7.292 -21.960 1.00 43.41 184 GLY A CA 1
ATOM 1495 C C . GLY A 1 184 ? 21.845 7.099 -23.050 1.00 43.41 184 GLY A C 1
ATOM 1496 O O . GLY A 1 184 ? 21.830 6.114 -23.792 1.00 43.41 184 GLY A O 1
ATOM 1497 N N . LEU A 1 185 ? 22.853 7.981 -23.078 1.00 41.12 185 LEU A N 1
ATOM 1498 C CA . LEU A 1 185 ? 24.052 7.843 -23.918 1.00 41.12 185 LEU A CA 1
ATOM 1499 C C . LEU A 1 185 ? 24.984 6.733 -23.410 1.00 41.12 185 LEU A C 1
ATOM 1501 O O . LEU A 1 185 ? 25.504 5.969 -24.216 1.00 41.12 185 LEU A O 1
ATOM 1505 N N . ARG A 1 186 ? 25.109 6.554 -22.089 1.00 46.75 186 ARG A N 1
ATOM 1506 C CA . ARG A 1 186 ? 25.801 5.426 -21.455 1.00 46.75 186 ARG A CA 1
ATOM 1507 C C . ARG A 1 186 ? 25.016 4.134 -21.604 1.00 46.75 186 ARG A C 1
ATOM 1509 O O . ARG A 1 186 ? 25.651 3.112 -21.701 1.00 46.75 186 ARG A O 1
ATOM 1516 N N . ALA A 1 187 ? 23.690 4.123 -21.711 1.00 45.69 187 ALA A N 1
ATOM 1517 C CA . ALA A 1 187 ? 22.898 2.944 -22.070 1.00 45.69 187 ALA A CA 1
ATOM 1518 C C . ALA A 1 187 ? 23.075 2.594 -23.555 1.00 45.69 187 ALA A C 1
ATOM 1520 O O . ALA A 1 187 ? 23.070 1.417 -23.910 1.00 45.69 187 ALA A O 1
ATOM 1521 N N . LEU A 1 188 ? 23.315 3.592 -24.414 1.00 43.38 188 LEU A N 1
ATOM 1522 C CA . LEU A 1 188 ? 23.725 3.434 -25.816 1.00 43.38 188 LEU A CA 1
ATOM 1523 C C . LEU A 1 188 ? 25.212 3.036 -25.981 1.00 43.38 188 LEU A C 1
ATOM 1525 O O . LEU A 1 188 ? 25.540 2.307 -26.917 1.00 43.38 188 LEU A O 1
ATOM 1529 N N . GLU A 1 189 ? 26.111 3.416 -25.070 1.00 41.12 189 GLU A N 1
ATOM 1530 C CA . GLU A 1 189 ? 27.509 2.945 -25.015 1.00 41.12 189 GLU A CA 1
ATOM 1531 C C . GLU A 1 189 ? 27.656 1.610 -24.275 1.00 41.12 189 GLU A C 1
ATOM 1533 O O . GLU A 1 189 ? 28.412 0.750 -24.705 1.00 41.12 189 GLU A O 1
ATOM 1538 N N . ILE A 1 190 ? 26.863 1.356 -23.239 1.00 45.00 190 ILE A N 1
ATOM 1539 C CA . ILE A 1 190 ? 26.642 0.049 -22.612 1.00 45.00 190 ILE A CA 1
ATOM 1540 C C . ILE A 1 190 ? 25.963 -0.862 -23.627 1.00 45.00 190 ILE A C 1
ATOM 1542 O O . ILE A 1 190 ? 26.233 -2.045 -23.607 1.00 45.00 190 ILE A O 1
ATOM 1546 N N . LYS A 1 191 ? 25.187 -0.367 -24.597 1.00 42.66 191 LYS A N 1
ATOM 1547 C CA . LYS A 1 191 ? 24.752 -1.149 -25.770 1.00 42.66 191 LYS A CA 1
ATOM 1548 C C . LYS A 1 191 ? 25.922 -1.520 -26.697 1.00 42.66 191 LYS A C 1
ATOM 1550 O O . LYS A 1 191 ? 25.805 -2.540 -27.365 1.00 42.66 191 LYS A O 1
ATOM 1555 N N . LYS A 1 192 ? 27.040 -0.779 -26.703 1.00 40.59 192 LYS A N 1
ATOM 1556 C CA . LYS A 1 192 ? 28.297 -1.142 -27.398 1.00 40.59 192 LYS A CA 1
ATOM 1557 C C . LYS A 1 192 ? 29.224 -2.025 -26.538 1.00 40.59 192 LYS A C 1
ATOM 1559 O O . LYS A 1 192 ? 29.794 -2.975 -27.052 1.00 40.59 192 LYS A O 1
ATOM 1564 N N . LEU A 1 193 ? 29.316 -1.813 -25.222 1.00 41.22 193 LEU A N 1
ATOM 1565 C CA . LEU A 1 193 ? 30.057 -2.685 -24.286 1.00 41.22 193 LEU A CA 1
ATOM 1566 C C . LEU A 1 193 ? 29.323 -4.011 -24.010 1.00 41.22 193 LEU A C 1
ATOM 1568 O O . LEU A 1 193 ? 29.944 -5.054 -23.806 1.00 41.22 193 LEU A O 1
ATOM 1572 N N . ARG A 1 194 ? 27.989 -4.007 -24.084 1.00 39.88 194 ARG A N 1
ATOM 1573 C CA . ARG A 1 194 ? 27.141 -5.199 -24.029 1.00 39.88 194 ARG A CA 1
ATOM 1574 C C . ARG A 1 194 ? 27.292 -6.073 -25.246 1.00 39.88 194 ARG A C 1
ATOM 1576 O O . ARG A 1 194 ? 26.856 -7.200 -25.127 1.00 39.88 194 ARG A O 1
ATOM 1583 N N . ASP A 1 195 ? 27.892 -5.669 -26.365 1.00 43.22 195 ASP A N 1
ATOM 1584 C CA . ASP A 1 195 ? 28.143 -6.611 -27.472 1.00 43.22 195 ASP A CA 1
ATOM 1585 C C . ASP A 1 195 ? 28.925 -7.864 -27.023 1.00 43.22 195 ASP A C 1
ATOM 1587 O O . ASP A 1 195 ? 28.756 -8.928 -27.610 1.00 43.22 195 ASP A O 1
ATOM 1591 N N . ARG A 1 196 ? 29.657 -7.801 -25.896 1.00 42.53 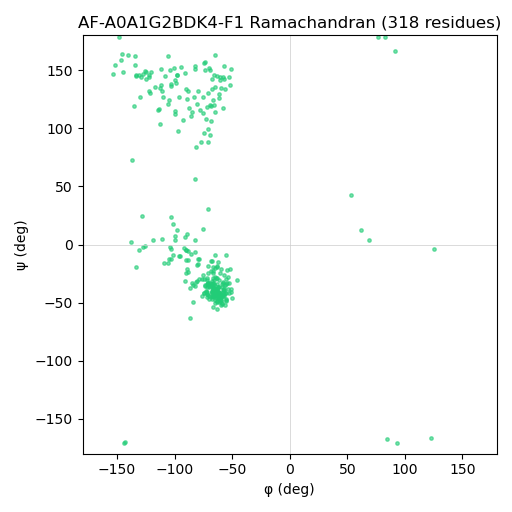196 ARG A N 1
ATOM 1592 C CA . ARG A 1 196 ? 30.269 -8.973 -25.240 1.00 42.53 196 ARG A CA 1
ATOM 1593 C C . ARG A 1 196 ? 29.396 -9.709 -24.207 1.00 42.53 196 ARG A C 1
ATOM 1595 O O . ARG A 1 196 ? 29.737 -10.822 -23.835 1.00 42.53 196 ARG A O 1
ATOM 1602 N N . ARG A 1 197 ? 28.271 -9.140 -23.756 1.00 44.06 197 ARG A N 1
ATOM 1603 C CA . ARG A 1 197 ? 27.291 -9.739 -22.811 1.00 44.06 197 ARG A CA 1
ATOM 1604 C C . ARG A 1 197 ? 25.834 -9.682 -23.344 1.00 44.06 197 ARG A C 1
ATOM 1606 O O . ARG A 1 197 ? 24.878 -9.643 -22.573 1.00 44.06 197 ARG A O 1
ATOM 1613 N N . LYS A 1 198 ? 25.639 -9.603 -24.673 1.00 39.72 198 LYS A N 1
ATOM 1614 C CA . LYS A 1 198 ? 24.440 -8.998 -25.310 1.00 39.72 198 LYS A CA 1
ATOM 1615 C C . LYS A 1 198 ? 23.191 -9.865 -25.373 1.00 39.72 198 LYS A C 1
ATOM 1617 O O . LYS A 1 198 ? 22.113 -9.321 -25.600 1.00 39.72 198 LYS A O 1
ATOM 1622 N N . LYS A 1 199 ? 23.294 -11.180 -25.203 1.00 44.22 199 LYS A N 1
ATOM 1623 C CA . LYS A 1 199 ? 22.140 -12.061 -25.439 1.00 44.22 199 LYS A CA 1
ATOM 1624 C C . LYS A 1 199 ? 21.128 -12.071 -24.289 1.00 44.22 199 LYS A C 1
ATOM 1626 O O . LYS A 1 199 ? 19.934 -12.190 -24.554 1.00 44.22 199 LYS A O 1
ATOM 1631 N N . GLU A 1 200 ? 21.547 -11.861 -23.042 1.00 43.97 200 GLU A N 1
ATOM 1632 C CA . GLU A 1 200 ? 20.638 -12.024 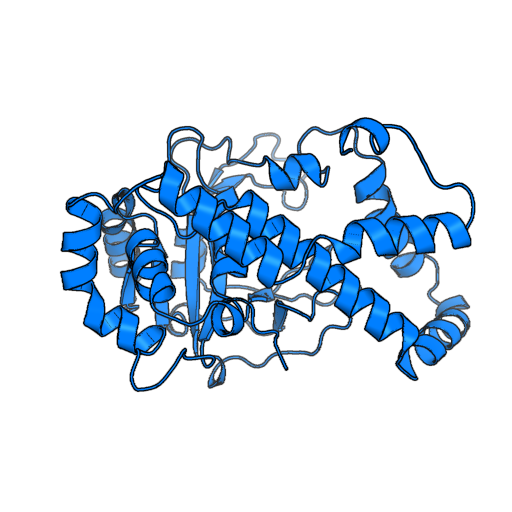-21.898 1.00 43.97 200 GLU A CA 1
ATOM 1633 C C . GLU A 1 200 ? 19.827 -10.777 -21.575 1.00 43.97 200 GLU A C 1
ATOM 1635 O O . GLU A 1 200 ? 18.622 -10.818 -21.760 1.00 43.97 200 GLU A O 1
ATOM 1640 N N . TYR A 1 201 ? 20.420 -9.642 -21.190 1.00 37.56 201 TYR A N 1
ATOM 1641 C CA . TYR A 1 201 ? 19.604 -8.461 -20.844 1.00 37.56 201 TYR A CA 1
ATOM 1642 C C . TYR A 1 201 ? 18.793 -7.969 -22.048 1.00 37.56 201 TYR A C 1
ATOM 1644 O O . TYR A 1 201 ? 17.615 -7.660 -21.914 1.00 37.56 201 TYR A O 1
ATOM 1652 N N . GLY A 1 202 ? 19.391 -7.915 -23.247 1.00 40.41 202 GLY A N 1
ATOM 1653 C CA . GLY A 1 202 ? 18.677 -7.501 -24.460 1.00 40.41 202 GLY A CA 1
ATOM 1654 C C . GLY A 1 202 ? 17.451 -8.374 -24.728 1.00 40.41 202 GLY A C 1
ATOM 1655 O O . GLY A 1 202 ? 16.378 -7.833 -24.970 1.00 40.41 202 GLY A O 1
ATOM 1656 N N . SER A 1 203 ? 17.580 -9.700 -24.589 1.00 46.97 203 SER A N 1
ATOM 1657 C CA . SER A 1 203 ? 16.426 -10.590 -24.700 1.00 46.97 203 SER A CA 1
ATOM 1658 C C . SER A 1 203 ? 15.517 -10.557 -23.474 1.00 46.97 203 SER A C 1
ATOM 1660 O O . SER A 1 203 ? 14.339 -10.775 -23.663 1.00 46.97 203 SER A O 1
ATOM 1662 N N . ARG A 1 204 ? 15.980 -10.227 -22.260 1.00 44.03 204 ARG A N 1
ATOM 1663 C CA . ARG A 1 204 ? 15.138 -10.087 -21.054 1.00 44.03 204 ARG A CA 1
ATOM 1664 C C . ARG A 1 204 ? 14.274 -8.832 -21.096 1.00 44.03 204 ARG A C 1
ATOM 1666 O O . ARG A 1 204 ? 13.083 -8.943 -20.876 1.00 44.03 204 ARG A O 1
ATOM 1673 N N . LEU A 1 205 ? 14.816 -7.671 -21.473 1.00 41.38 205 LEU A N 1
ATOM 1674 C CA . LEU A 1 205 ? 14.019 -6.455 -21.685 1.00 41.38 205 LEU A CA 1
ATOM 1675 C C . LEU A 1 205 ? 13.080 -6.615 -22.888 1.00 41.38 205 LEU A C 1
ATOM 1677 O O . LEU A 1 205 ? 11.941 -6.167 -22.840 1.00 41.38 205 LEU A O 1
ATOM 1681 N N . HIS A 1 206 ? 13.533 -7.273 -23.961 1.00 43.59 206 HIS A N 1
ATOM 1682 C CA . HIS A 1 206 ? 12.673 -7.557 -25.109 1.00 43.59 206 HIS A CA 1
ATOM 1683 C C . HIS A 1 206 ? 11.632 -8.637 -24.792 1.00 43.59 206 HIS A C 1
ATOM 1685 O O . HIS A 1 206 ? 10.522 -8.510 -25.268 1.00 43.59 206 HIS A O 1
ATOM 1691 N N . LYS A 1 207 ? 11.929 -9.642 -23.955 1.00 45.62 207 LYS A N 1
ATOM 1692 C CA . LYS A 1 207 ? 10.961 -10.608 -23.396 1.00 45.62 207 LYS A CA 1
ATOM 1693 C C . LYS A 1 207 ? 10.018 -9.946 -22.402 1.00 45.62 207 LYS A C 1
ATOM 1695 O O . LYS A 1 207 ? 8.870 -10.336 -22.353 1.00 45.62 207 LYS A O 1
ATOM 1700 N N . TRP A 1 208 ? 10.469 -8.950 -21.649 1.00 42.50 208 TRP A N 1
ATOM 1701 C CA . TRP A 1 208 ? 9.626 -8.161 -20.759 1.00 42.50 208 TRP A CA 1
ATOM 1702 C C . TRP A 1 208 ? 8.635 -7.329 -21.581 1.00 42.50 208 TRP A C 1
ATOM 1704 O O . TRP A 1 208 ? 7.431 -7.501 -21.445 1.00 42.50 208 TRP A O 1
ATOM 1714 N N . LEU A 1 209 ? 9.126 -6.536 -22.541 1.00 42.81 209 LEU A N 1
ATOM 1715 C CA . LEU A 1 209 ? 8.284 -5.780 -23.477 1.00 42.81 209 LEU A CA 1
ATOM 1716 C C . LEU A 1 209 ? 7.408 -6.684 -24.363 1.00 42.81 209 LEU A C 1
ATOM 1718 O O . LEU A 1 209 ? 6.274 -6.322 -24.655 1.00 42.81 209 LEU A O 1
ATOM 1722 N N . ALA A 1 210 ? 7.911 -7.848 -24.789 1.00 43.06 210 ALA A N 1
ATOM 1723 C CA . ALA A 1 210 ? 7.172 -8.793 -25.625 1.00 43.06 210 ALA A CA 1
ATOM 1724 C C . ALA A 1 210 ? 6.198 -9.665 -24.824 1.00 43.06 210 ALA A C 1
ATOM 1726 O O . ALA A 1 210 ? 5.157 -10.002 -25.363 1.00 43.06 210 ALA A O 1
ATOM 1727 N N . GLY A 1 211 ? 6.485 -10.007 -23.566 1.00 39.16 211 GLY A N 1
ATOM 1728 C CA . GLY A 1 211 ? 5.577 -10.722 -22.660 1.00 39.16 211 GLY A CA 1
ATOM 1729 C C . GLY A 1 211 ? 4.359 -9.870 -22.318 1.00 39.16 211 GLY A C 1
ATOM 1730 O O . GLY A 1 211 ? 3.233 -10.346 -22.390 1.00 39.16 211 GLY A O 1
ATOM 1731 N N . LEU A 1 212 ? 4.558 -8.555 -22.151 1.00 39.06 212 LEU A N 1
ATOM 1732 C CA . LEU A 1 212 ? 3.460 -7.582 -22.093 1.00 39.06 212 LEU A CA 1
ATOM 1733 C C . LEU A 1 212 ? 2.595 -7.566 -23.375 1.00 39.06 212 LEU A C 1
ATOM 1735 O O . LEU A 1 212 ? 1.462 -7.094 -23.330 1.00 39.06 212 LEU A O 1
ATOM 1739 N N . GLN A 1 213 ? 3.119 -8.049 -24.511 1.00 35.94 213 GLN A N 1
ATOM 1740 C CA . GLN A 1 213 ? 2.471 -8.014 -25.830 1.00 35.94 213 GLN A CA 1
ATOM 1741 C C . GLN A 1 213 ? 1.994 -9.377 -26.368 1.00 35.94 213 GLN A C 1
ATOM 1743 O O . GLN A 1 213 ? 1.239 -9.378 -27.339 1.00 35.94 213 GLN A O 1
ATOM 1748 N N . LYS A 1 214 ? 2.440 -10.522 -25.827 1.00 35.22 214 LYS A N 1
ATOM 1749 C CA . LYS A 1 214 ? 2.263 -11.840 -26.477 1.00 35.22 214 LYS A CA 1
ATOM 1750 C C . LYS A 1 214 ? 1.597 -12.942 -25.659 1.00 35.22 214 LYS A C 1
ATOM 1752 O O . LYS A 1 214 ? 1.415 -14.020 -26.223 1.00 35.22 214 LYS A O 1
ATOM 1757 N N . ASP A 1 215 ? 1.210 -12.737 -24.409 1.00 37.00 215 ASP A N 1
ATOM 1758 C CA . ASP A 1 215 ? 0.806 -13.896 -23.615 1.00 37.00 215 ASP A CA 1
ATOM 1759 C C . ASP A 1 215 ? -0.628 -14.388 -23.867 1.00 37.00 215 ASP A C 1
ATOM 1761 O O . ASP A 1 215 ? -1.622 -13.693 -23.681 1.00 37.00 215 ASP A O 1
ATOM 1765 N N . ILE A 1 216 ? -0.669 -15.654 -24.292 1.00 34.41 216 ILE A N 1
ATOM 1766 C CA . ILE A 1 216 ? -1.826 -16.522 -24.550 1.00 34.41 216 ILE A CA 1
ATOM 1767 C C . ILE A 1 216 ? -2.204 -17.291 -23.258 1.00 34.41 216 ILE A C 1
ATOM 1769 O O . ILE A 1 216 ? -3.055 -18.174 -23.280 1.00 34.41 216 ILE A O 1
ATOM 1773 N N . ASN A 1 217 ? -1.599 -16.949 -22.112 1.00 33.41 217 ASN A N 1
ATOM 1774 C CA . ASN A 1 217 ? -1.947 -17.502 -20.804 1.00 33.41 217 ASN A CA 1
ATOM 1775 C C . ASN A 1 217 ? -2.741 -16.457 -19.993 1.00 33.41 217 ASN A C 1
ATOM 1777 O O . ASN A 1 217 ? -2.234 -15.353 -19.798 1.00 33.41 217 ASN A O 1
ATOM 1781 N N . PRO A 1 218 ? -3.954 -16.773 -19.501 1.00 33.31 218 PRO A N 1
ATOM 1782 C CA . PRO A 1 218 ? -4.906 -15.815 -18.911 1.00 33.31 218 PRO A CA 1
ATOM 1783 C C . PRO A 1 218 ? -4.521 -15.242 -17.524 1.00 33.31 218 PRO A C 1
ATOM 1785 O O . PRO A 1 218 ? -5.390 -14.933 -16.714 1.00 33.31 218 PRO A O 1
ATOM 1788 N N . GLN A 1 219 ? -3.228 -15.108 -17.218 1.00 35.44 219 GLN A N 1
ATOM 1789 C CA . GLN A 1 219 ? -2.719 -14.578 -15.944 1.00 35.44 219 GLN A CA 1
ATOM 1790 C C . GLN A 1 219 ? -1.525 -13.612 -16.095 1.00 35.44 219 GLN A C 1
ATOM 1792 O O . GLN A 1 219 ? -1.004 -13.136 -15.087 1.00 35.44 219 GLN A O 1
ATOM 1797 N N . THR A 1 220 ? -1.070 -13.299 -17.315 1.00 38.97 220 THR A N 1
ATOM 1798 C CA . THR A 1 220 ? 0.182 -12.539 -17.521 1.00 38.97 220 THR A CA 1
ATOM 1799 C C . THR A 1 220 ? 0.063 -11.302 -18.417 1.00 38.97 220 THR A C 1
ATOM 1801 O O . THR A 1 220 ? 1.037 -10.557 -18.547 1.00 38.97 220 THR A O 1
ATOM 1804 N N . SER A 1 221 ? -1.110 -10.994 -18.986 1.00 39.34 221 SER A N 1
ATOM 1805 C CA . SER A 1 221 ? -1.293 -9.725 -19.703 1.00 39.34 221 SER A CA 1
ATOM 1806 C C . SER A 1 221 ? -1.405 -8.540 -18.731 1.00 39.34 221 SER A C 1
ATOM 1808 O O . SER A 1 221 ? -1.816 -8.699 -17.584 1.00 39.34 221 SER A O 1
ATOM 1810 N N . VAL A 1 222 ? -1.099 -7.310 -19.174 1.00 45.94 222 VAL A N 1
ATOM 1811 C CA . VAL A 1 222 ? -1.339 -6.096 -18.356 1.00 45.94 222 VAL A CA 1
ATOM 1812 C C . VAL A 1 222 ? -2.805 -6.012 -17.925 1.00 45.94 222 VAL A C 1
ATOM 1814 O O . VAL A 1 222 ? -3.086 -5.570 -16.819 1.00 45.94 222 VAL A O 1
ATOM 1817 N N . ILE A 1 223 ? -3.727 -6.481 -18.774 1.00 44.75 223 ILE A N 1
ATOM 1818 C CA . ILE A 1 223 ? -5.167 -6.540 -18.498 1.00 44.75 223 ILE A CA 1
ATOM 1819 C C . ILE A 1 223 ? -5.499 -7.614 -17.451 1.00 44.75 223 ILE A C 1
ATOM 1821 O O . ILE A 1 223 ? -6.396 -7.399 -16.639 1.00 44.75 223 ILE A O 1
ATOM 1825 N N . ASP A 1 224 ? -4.767 -8.723 -17.413 1.00 46.31 224 ASP A N 1
ATOM 1826 C CA . ASP A 1 224 ? -4.926 -9.733 -16.365 1.00 46.31 224 ASP A CA 1
ATOM 1827 C C . ASP A 1 224 ? -4.323 -9.237 -15.056 1.00 46.31 224 ASP A C 1
ATOM 1829 O O . ASP A 1 224 ? -4.993 -9.306 -14.044 1.00 46.31 224 ASP A O 1
ATOM 1833 N N . ILE A 1 225 ? -3.149 -8.596 -15.063 1.00 52.31 225 ILE A N 1
ATOM 1834 C CA . ILE A 1 225 ? -2.581 -7.916 -13.880 1.00 52.31 225 ILE A CA 1
ATOM 1835 C C . ILE A 1 225 ? -3.539 -6.836 -13.339 1.00 52.31 225 ILE A C 1
ATOM 1837 O O . ILE A 1 225 ? -3.578 -6.582 -12.135 1.00 52.31 225 ILE A O 1
ATOM 1841 N N . LEU A 1 226 ? -4.299 -6.203 -14.237 1.00 53.19 226 LEU A N 1
ATOM 1842 C CA . LEU A 1 226 ? -5.327 -5.198 -13.961 1.00 53.19 226 LEU A CA 1
ATOM 1843 C C . LEU A 1 226 ? -6.613 -5.775 -13.361 1.00 53.19 226 LEU A C 1
ATOM 1845 O O . LEU A 1 226 ? -7.268 -5.099 -12.574 1.00 53.19 226 LEU A O 1
ATOM 1849 N N . LYS A 1 227 ? -6.998 -6.984 -13.776 1.00 51.16 227 LYS A N 1
ATOM 1850 C CA . LYS A 1 227 ? -8.233 -7.672 -13.367 1.00 51.16 227 LYS A CA 1
ATOM 1851 C C . LYS A 1 227 ? -7.988 -8.795 -12.357 1.00 51.16 227 LYS A C 1
ATOM 1853 O O . LYS A 1 227 ? -8.944 -9.450 -11.947 1.00 51.16 227 LYS A O 1
ATOM 1858 N N . ALA A 1 228 ? -6.728 -9.045 -12.005 1.00 57.22 228 ALA A N 1
ATOM 1859 C CA . ALA A 1 228 ? -6.301 -10.143 -11.157 1.00 57.22 228 ALA A CA 1
ATOM 1860 C C . ALA A 1 228 ? -6.790 -9.896 -9.736 1.00 57.22 228 ALA A C 1
ATOM 1862 O O . ALA A 1 228 ? -6.142 -9.225 -8.940 1.00 57.22 228 ALA A O 1
ATOM 1863 N N . HIS A 1 229 ? -7.948 -10.468 -9.448 1.00 66.94 229 HIS A N 1
ATOM 1864 C CA . HIS A 1 229 ? -8.295 -10.906 -8.113 1.00 66.94 229 HIS A CA 1
ATOM 1865 C C . HIS A 1 229 ? -7.670 -12.271 -7.873 1.00 66.94 229 HIS A C 1
ATOM 1867 O O . HIS A 1 229 ? -7.463 -13.047 -8.813 1.00 66.94 229 HIS A O 1
ATOM 1873 N N . SER A 1 230 ? -7.404 -12.581 -6.611 1.00 74.56 230 SER A N 1
ATOM 1874 C CA . SER A 1 230 ? -6.977 -13.924 -6.268 1.00 74.56 230 SER A CA 1
ATOM 1875 C C . SER A 1 230 ? -8.136 -14.893 -6.497 1.00 74.56 230 SER A C 1
ATOM 1877 O O . SER A 1 230 ? -9.276 -14.649 -6.103 1.00 74.56 230 SER A O 1
ATOM 1879 N N . ASP A 1 231 ? -7.839 -16.008 -7.147 1.00 75.38 231 ASP A N 1
ATOM 1880 C CA . ASP A 1 231 ? -8.717 -17.171 -7.239 1.00 75.38 231 ASP A CA 1
ATOM 1881 C C . ASP A 1 231 ? -8.621 -18.071 -5.993 1.00 75.38 231 ASP A C 1
ATOM 1883 O O . ASP A 1 231 ? -9.413 -19.000 -5.841 1.00 75.38 231 ASP A O 1
ATOM 1887 N N . ILE A 1 232 ? -7.694 -17.778 -5.073 1.00 77.62 232 ILE A N 1
ATOM 1888 C CA . ILE A 1 232 ? -7.599 -18.444 -3.777 1.00 77.62 232 ILE A CA 1
ATOM 1889 C C . ILE A 1 232 ? -8.762 -17.966 -2.904 1.00 77.62 232 ILE A C 1
ATOM 1891 O O . ILE A 1 232 ? -8.864 -16.785 -2.563 1.00 77.62 232 ILE A O 1
ATOM 1895 N N . ALA A 1 233 ? -9.629 -18.900 -2.511 1.00 82.25 233 ALA A N 1
ATOM 1896 C CA . ALA A 1 233 ? -10.723 -18.624 -1.587 1.00 82.25 233 ALA A CA 1
ATOM 1897 C C . ALA A 1 233 ? -10.203 -18.049 -0.258 1.00 82.25 233 ALA A C 1
ATOM 1899 O O . ALA A 1 233 ? -9.148 -18.465 0.238 1.00 82.25 233 ALA A O 1
ATOM 1900 N N . GLU A 1 234 ? -10.965 -17.103 0.302 1.00 84.94 234 GLU A N 1
ATOM 1901 C CA . GLU A 1 234 ? -10.676 -16.407 1.570 1.00 84.94 234 GLU A CA 1
ATOM 1902 C C . GLU A 1 234 ? -9.379 -15.584 1.566 1.00 84.94 234 GLU A C 1
ATOM 1904 O O . GLU A 1 234 ? -8.900 -15.167 2.620 1.00 84.94 234 GLU A O 1
ATOM 1909 N N . ASN A 1 235 ? -8.778 -15.349 0.397 1.00 90.75 235 ASN A N 1
ATOM 1910 C CA . ASN A 1 235 ? -7.584 -14.527 0.313 1.00 90.75 235 ASN A CA 1
ATOM 1911 C C . ASN A 1 235 ? -7.918 -13.041 0.499 1.00 90.75 235 ASN A C 1
ATOM 1913 O O . ASN A 1 235 ? -9.008 -12.559 0.157 1.00 90.75 235 ASN A O 1
ATOM 1917 N N . TRP A 1 236 ? -6.953 -12.315 1.047 1.00 93.00 236 TRP A N 1
ATOM 1918 C CA . TRP A 1 236 ? -7.039 -10.883 1.273 1.00 93.00 236 TRP A CA 1
ATOM 1919 C C . TRP A 1 236 ? -5.654 -10.244 1.234 1.00 93.00 236 TRP A C 1
ATOM 1921 O O . TRP A 1 236 ? -4.640 -10.901 1.471 1.00 93.00 236 TRP A O 1
ATOM 1931 N N . GLY A 1 237 ? -5.621 -8.955 0.899 1.00 93.50 237 GLY A N 1
ATOM 1932 C CA . GLY A 1 237 ? -4.401 -8.161 0.803 1.00 93.50 237 GLY A CA 1
ATOM 1933 C C . GLY A 1 237 ? -3.912 -7.637 2.148 1.00 93.50 237 GLY A C 1
ATOM 1934 O O . GLY A 1 237 ? -4.706 -7.348 3.033 1.00 93.50 237 GLY A O 1
ATOM 1935 N N . ALA A 1 238 ? -2.606 -7.451 2.285 1.00 96.94 238 ALA A N 1
ATOM 1936 C CA . ALA A 1 238 ? -1.989 -6.777 3.417 1.00 96.94 238 ALA A CA 1
ATOM 1937 C C . ALA A 1 238 ? -0.948 -5.759 2.941 1.00 96.94 238 ALA A C 1
ATOM 1939 O O . ALA A 1 238 ? -0.231 -5.996 1.968 1.00 96.94 238 ALA A O 1
ATOM 1940 N N . VAL A 1 239 ? -0.824 -4.644 3.657 1.00 98.12 239 VAL A N 1
ATOM 1941 C CA . VAL A 1 239 ? 0.231 -3.647 3.444 1.00 98.12 239 VAL A CA 1
ATOM 1942 C C . VAL A 1 239 ? 1.145 -3.630 4.659 1.00 98.12 239 VAL A C 1
ATOM 1944 O O . VAL A 1 239 ? 0.725 -3.287 5.757 1.00 98.12 239 VAL A O 1
ATOM 1947 N N . LEU A 1 240 ? 2.410 -3.988 4.465 1.00 98.44 240 LEU A N 1
ATOM 1948 C CA . LEU A 1 240 ? 3.432 -3.935 5.508 1.00 98.44 240 LEU A CA 1
ATOM 1949 C C . LEU A 1 240 ? 4.119 -2.570 5.487 1.00 98.44 240 LEU A C 1
ATOM 1951 O O . LEU A 1 240 ? 4.503 -2.099 4.417 1.00 98.44 240 LEU A O 1
ATOM 1955 N N . CYS A 1 241 ? 4.300 -1.957 6.654 1.00 98.06 241 CYS A N 1
ATOM 1956 C CA . CYS A 1 241 ? 4.898 -0.634 6.809 1.00 98.06 241 CYS A CA 1
ATOM 1957 C C . CYS A 1 241 ? 6.258 -0.717 7.510 1.00 98.06 241 CYS A C 1
ATOM 1959 O O . CYS A 1 241 ? 6.397 -1.355 8.556 1.00 98.06 241 CYS A O 1
ATOM 1961 N N . PHE A 1 242 ? 7.244 -0.001 6.975 1.00 96.88 242 PHE A N 1
ATOM 1962 C CA . PHE A 1 242 ? 8.622 0.025 7.460 1.00 96.88 242 PHE A CA 1
ATOM 1963 C C . PHE A 1 242 ? 9.092 1.460 7.653 1.00 96.88 242 PHE A C 1
ATOM 1965 O O . PHE A 1 242 ? 8.780 2.331 6.843 1.00 96.88 242 PHE A O 1
ATOM 1972 N N . ASP A 1 243 ? 9.902 1.705 8.679 1.00 94.94 243 ASP A N 1
ATOM 1973 C CA . ASP A 1 243 ? 10.609 2.978 8.800 1.00 94.94 243 ASP A CA 1
ATOM 1974 C C . ASP A 1 243 ? 11.688 3.072 7.714 1.00 94.94 243 ASP A C 1
ATOM 1976 O O . ASP A 1 243 ? 12.605 2.247 7.651 1.00 94.94 243 ASP A O 1
ATOM 1980 N N . LYS A 1 244 ? 11.583 4.092 6.859 1.00 92.88 244 LYS A N 1
ATOM 1981 C CA . LYS A 1 244 ? 12.508 4.327 5.748 1.00 92.88 244 LYS A CA 1
ATOM 1982 C C . LYS A 1 244 ? 13.954 4.474 6.222 1.00 92.88 244 LYS A C 1
ATOM 1984 O O . LYS A 1 244 ? 14.859 4.059 5.505 1.00 92.88 244 LYS A O 1
ATOM 1989 N N . THR A 1 245 ? 14.183 5.034 7.411 1.00 92.06 245 THR A N 1
ATOM 1990 C CA . THR A 1 245 ? 15.534 5.254 7.958 1.00 92.06 245 THR A CA 1
ATOM 1991 C C . THR A 1 245 ? 16.253 3.950 8.311 1.00 92.06 245 THR A C 1
ATOM 1993 O O . THR A 1 245 ? 17.481 3.902 8.287 1.00 92.06 245 THR A O 1
ATOM 1996 N N . ASN A 1 246 ? 15.499 2.873 8.549 1.00 91.12 246 ASN A N 1
ATOM 1997 C CA . ASN A 1 246 ? 16.028 1.560 8.917 1.00 91.12 246 ASN A CA 1
ATOM 1998 C C . ASN A 1 246 ? 16.272 0.637 7.713 1.00 91.12 246 ASN A C 1
ATOM 2000 O O . ASN A 1 246 ? 16.755 -0.484 7.888 1.00 91.12 246 ASN A O 1
ATOM 2004 N N . ILE A 1 247 ? 15.933 1.076 6.495 1.00 91.94 247 ILE A N 1
ATOM 2005 C CA . ILE A 1 247 ? 16.044 0.266 5.281 1.00 91.94 247 ILE A CA 1
ATOM 2006 C C . ILE A 1 247 ? 17.082 0.864 4.333 1.00 91.94 247 ILE A C 1
ATOM 2008 O O . ILE A 1 247 ? 16.905 1.941 3.765 1.00 91.94 247 ILE A O 1
ATOM 2012 N N . VAL A 1 248 ? 18.158 0.112 4.094 1.00 89.44 248 VAL A N 1
ATOM 2013 C CA . VAL A 1 248 ? 19.160 0.469 3.084 1.00 89.44 248 VAL A CA 1
ATOM 2014 C C . VAL A 1 248 ? 18.595 0.162 1.701 1.00 89.44 248 VAL A C 1
ATOM 2016 O O . VAL A 1 248 ? 18.386 -1.004 1.356 1.00 89.44 248 VAL A O 1
ATOM 2019 N N . THR A 1 249 ? 18.358 1.205 0.911 1.00 87.38 249 THR A N 1
ATOM 2020 C CA . THR A 1 249 ? 17.827 1.089 -0.451 1.00 87.38 249 THR A CA 1
ATOM 2021 C C . THR A 1 249 ? 18.932 1.217 -1.496 1.00 87.38 249 THR A C 1
ATOM 2023 O O . THR A 1 249 ? 19.958 1.858 -1.267 1.00 87.38 249 THR A O 1
ATOM 2026 N N . ILE A 1 250 ? 18.729 0.582 -2.648 1.00 82.62 250 ILE A N 1
ATOM 2027 C CA . ILE A 1 250 ? 19.564 0.739 -3.835 1.00 82.62 250 ILE A CA 1
ATOM 2028 C C . ILE A 1 250 ? 18.795 1.533 -4.899 1.00 82.62 250 ILE A C 1
ATOM 2030 O O . ILE A 1 250 ? 17.572 1.381 -5.010 1.00 82.62 250 ILE A O 1
ATOM 2034 N N . PRO A 1 251 ? 19.484 2.377 -5.688 1.00 71.75 251 PRO A N 1
ATOM 2035 C CA . PRO A 1 251 ? 18.867 3.043 -6.825 1.00 71.75 251 PRO A CA 1
ATOM 2036 C C . PRO A 1 251 ? 18.350 2.015 -7.827 1.00 71.75 251 PRO A C 1
ATOM 2038 O O . PRO A 1 251 ? 19.006 1.003 -8.062 1.00 71.75 251 PRO A O 1
ATOM 2041 N N . THR A 1 252 ? 17.221 2.320 -8.459 1.00 70.00 252 THR A N 1
ATOM 2042 C CA . THR A 1 252 ? 16.752 1.595 -9.638 1.00 70.00 252 THR A CA 1
ATOM 2043 C C . THR A 1 252 ? 16.575 2.561 -10.805 1.00 70.00 252 THR A C 1
ATOM 2045 O O . THR A 1 252 ? 16.265 3.739 -10.626 1.00 70.00 252 THR A O 1
ATOM 2048 N N . SER A 1 253 ? 16.878 2.092 -12.008 1.00 61.69 253 SER A N 1
ATOM 2049 C CA . SER A 1 253 ? 16.793 2.842 -13.261 1.00 61.69 253 SER A CA 1
ATOM 2050 C C . SER A 1 253 ? 15.415 2.741 -13.914 1.00 61.69 253 SER A C 1
ATOM 2052 O O . SER A 1 253 ? 15.041 3.634 -14.675 1.00 61.69 253 SER A O 1
ATOM 2054 N N . LEU A 1 254 ? 14.661 1.682 -13.598 1.00 62.56 254 LEU A N 1
ATOM 2055 C CA . LEU A 1 254 ? 13.311 1.405 -14.085 1.00 62.56 254 LEU A CA 1
ATOM 2056 C C . LEU A 1 254 ? 12.375 1.214 -12.882 1.00 62.56 254 LEU A C 1
ATOM 2058 O O . LEU A 1 254 ? 12.779 0.655 -11.875 1.00 62.56 254 LEU A O 1
ATOM 2062 N N . LEU A 1 255 ? 11.130 1.694 -12.968 1.00 68.50 255 LEU A N 1
ATOM 2063 C CA . LEU A 1 255 ? 10.140 1.653 -11.867 1.00 68.50 255 LEU A CA 1
ATOM 2064 C C . LEU A 1 255 ? 10.437 2.565 -10.649 1.00 68.50 255 LEU A C 1
ATOM 2066 O O . LEU A 1 255 ? 9.649 2.623 -9.707 1.00 68.50 255 LEU A O 1
ATOM 2070 N N . SER A 1 256 ? 11.497 3.378 -10.701 1.00 73.81 256 SER A N 1
ATOM 2071 C CA . SER A 1 256 ? 11.961 4.238 -9.594 1.00 73.81 256 SER A CA 1
ATOM 2072 C C . SER A 1 256 ? 11.024 5.365 -9.157 1.00 73.81 256 SER A C 1
ATOM 2074 O O . SER A 1 256 ? 11.329 6.062 -8.196 1.00 73.81 256 SER A O 1
ATOM 2076 N N . ALA A 1 257 ? 9.941 5.626 -9.892 1.00 79.94 257 ALA A N 1
ATOM 2077 C CA . ALA A 1 257 ? 9.032 6.730 -9.576 1.00 79.94 257 ALA A CA 1
ATOM 2078 C C . ALA A 1 257 ? 8.301 6.515 -8.240 1.00 79.94 257 ALA A C 1
ATOM 2080 O O . ALA A 1 257 ? 8.021 7.480 -7.520 1.00 79.94 257 ALA A O 1
ATOM 2081 N N . HIS A 1 258 ? 8.002 5.249 -7.932 1.00 85.19 258 HIS A N 1
ATOM 2082 C CA . HIS A 1 258 ? 7.247 4.844 -6.748 1.00 85.19 258 HIS A CA 1
ATOM 2083 C C . HIS A 1 258 ? 7.892 3.676 -6.000 1.00 85.19 258 HIS A C 1
ATOM 2085 O O . HIS A 1 258 ? 7.605 3.508 -4.811 1.00 85.19 258 HIS A O 1
ATOM 2091 N N . GLU A 1 259 ? 8.779 2.913 -6.649 1.00 86.88 259 GLU A N 1
ATOM 2092 C CA . GLU A 1 259 ? 9.494 1.791 -6.045 1.00 86.88 259 GLU A CA 1
ATOM 2093 C C . GLU A 1 259 ? 10.915 2.163 -5.620 1.00 86.88 259 GLU A C 1
ATOM 2095 O O . GLU A 1 259 ? 11.657 2.846 -6.326 1.00 86.88 259 GLU A O 1
ATOM 2100 N N . VAL A 1 260 ? 11.317 1.618 -4.479 1.00 89.19 260 VAL A N 1
ATOM 2101 C CA . VAL A 1 260 ? 12.705 1.516 -4.039 1.00 89.19 260 VAL A CA 1
ATOM 2102 C C . VAL A 1 260 ? 13.036 0.045 -3.838 1.00 89.19 260 VAL A C 1
ATOM 2104 O O . VAL A 1 260 ? 12.176 -0.757 -3.471 1.00 89.19 260 VAL A O 1
ATOM 2107 N N . ARG A 1 261 ? 14.291 -0.332 -4.077 1.00 88.38 261 ARG A N 1
ATOM 2108 C CA . ARG A 1 261 ? 14.733 -1.721 -3.929 1.00 88.38 261 ARG A CA 1
ATOM 2109 C C . ARG A 1 261 ? 15.684 -1.862 -2.756 1.00 88.38 261 ARG A C 1
ATOM 2111 O O . ARG A 1 261 ? 16.418 -0.933 -2.439 1.00 88.38 261 ARG A O 1
ATOM 2118 N N . THR A 1 262 ? 15.711 -3.031 -2.131 1.00 90.81 262 THR A N 1
ATOM 2119 C CA . THR A 1 262 ? 16.756 -3.404 -1.170 1.00 90.81 262 THR A CA 1
ATOM 2120 C C . THR A 1 262 ? 17.273 -4.806 -1.459 1.00 90.81 262 THR A C 1
ATOM 2122 O O . THR A 1 262 ? 16.527 -5.676 -1.899 1.00 90.81 262 THR A O 1
ATOM 2125 N N . THR A 1 263 ? 18.564 -5.022 -1.223 1.00 89.50 263 THR A N 1
ATOM 2126 C CA . THR A 1 263 ? 19.223 -6.338 -1.296 1.00 89.50 263 THR A CA 1
ATOM 2127 C C . THR A 1 263 ? 19.404 -6.958 0.087 1.00 89.50 263 THR A C 1
ATOM 2129 O O . THR A 1 263 ? 20.049 -7.995 0.231 1.00 89.50 263 THR A O 1
ATOM 2132 N N . LYS A 1 264 ? 18.889 -6.305 1.133 1.00 93.12 264 LYS A N 1
ATOM 2133 C CA . LYS A 1 264 ? 18.965 -6.786 2.510 1.00 93.12 264 LYS A CA 1
ATOM 2134 C C . LYS A 1 264 ? 17.670 -7.492 2.884 1.00 93.12 264 LYS A C 1
ATOM 2136 O O . LYS A 1 264 ? 16.591 -7.110 2.442 1.00 93.12 264 LYS A O 1
ATOM 2141 N N . ILE A 1 265 ? 17.800 -8.522 3.714 1.00 93.75 265 ILE A N 1
ATOM 2142 C CA . ILE A 1 265 ? 16.656 -9.142 4.382 1.00 93.75 265 ILE A CA 1
ATOM 2143 C C . ILE A 1 265 ? 16.046 -8.104 5.323 1.00 93.75 265 ILE A C 1
ATOM 2145 O O . ILE A 1 265 ? 16.779 -7.429 6.048 1.00 93.75 265 ILE A O 1
ATOM 2149 N N . ILE A 1 266 ? 14.720 -7.996 5.312 1.00 95.62 266 ILE A N 1
ATOM 2150 C CA . ILE A 1 266 ? 13.971 -7.211 6.292 1.00 95.62 266 ILE A CA 1
ATOM 2151 C C . ILE A 1 266 ? 13.429 -8.181 7.330 1.00 95.62 266 ILE A C 1
ATOM 2153 O O . ILE A 1 266 ? 12.577 -9.013 7.017 1.00 95.62 266 ILE A O 1
ATOM 2157 N N . ASN A 1 267 ? 13.939 -8.093 8.554 1.00 96.12 267 ASN A N 1
ATOM 2158 C CA . ASN A 1 267 ? 13.520 -8.967 9.645 1.00 96.12 267 ASN A CA 1
ATOM 2159 C C . ASN A 1 267 ? 12.085 -8.637 10.090 1.00 96.12 267 ASN A C 1
ATOM 2161 O O . ASN A 1 267 ? 11.688 -7.471 10.010 1.00 96.12 267 ASN A O 1
ATOM 2165 N N . PRO A 1 268 ? 11.325 -9.609 10.629 1.00 96.56 268 PRO A N 1
ATOM 2166 C CA . PRO A 1 268 ? 9.968 -9.372 11.126 1.00 96.56 268 PRO A CA 1
ATOM 2167 C C . PRO A 1 268 ? 9.852 -8.195 12.102 1.00 96.56 268 PRO A C 1
ATOM 2169 O O . PRO A 1 268 ? 8.915 -7.411 12.018 1.00 96.56 268 PRO A O 1
ATOM 2172 N N . GLN A 1 269 ? 10.843 -8.009 12.979 1.00 96.19 269 GLN A N 1
ATOM 2173 C CA . GLN A 1 269 ? 10.866 -6.940 13.988 1.00 96.19 269 GLN A CA 1
ATOM 2174 C C . GLN A 1 269 ? 10.990 -5.531 13.385 1.00 96.19 269 GLN A C 1
ATOM 2176 O O . GLN A 1 269 ? 10.782 -4.545 14.083 1.00 96.19 269 GLN A O 1
ATOM 2181 N N . GLN A 1 270 ? 11.343 -5.420 12.102 1.00 96.38 270 GLN A N 1
ATOM 2182 C CA . GLN A 1 270 ? 11.401 -4.143 11.389 1.00 96.38 270 GLN A CA 1
ATOM 2183 C C . GLN A 1 270 ? 10.040 -3.738 10.799 1.00 96.38 270 GLN A C 1
ATOM 2185 O O . GLN A 1 270 ? 9.911 -2.617 10.303 1.00 96.38 270 GLN A O 1
ATOM 2190 N N . ILE A 1 271 ? 9.031 -4.620 10.841 1.00 96.94 271 ILE A N 1
ATOM 2191 C CA . ILE A 1 271 ? 7.653 -4.299 10.456 1.00 96.94 271 ILE A CA 1
ATOM 2192 C C . ILE A 1 271 ? 7.057 -3.417 11.556 1.00 96.94 271 ILE A C 1
ATOM 2194 O O . ILE A 1 271 ? 6.770 -3.884 12.659 1.00 96.94 271 ILE A O 1
ATOM 2198 N N . LYS A 1 272 ? 6.873 -2.130 11.259 1.00 96.06 272 LYS A N 1
ATOM 2199 C CA . LYS A 1 272 ? 6.324 -1.149 12.204 1.00 96.06 272 LYS A CA 1
ATOM 2200 C C . LYS A 1 272 ? 4.814 -1.300 12.343 1.00 96.06 272 LYS A C 1
ATOM 2202 O O . LYS A 1 272 ? 4.299 -1.264 13.454 1.00 96.06 272 LYS A O 1
ATOM 2207 N N . ALA A 1 273 ? 4.128 -1.456 11.215 1.00 98.06 273 ALA A N 1
ATOM 2208 C CA . ALA A 1 273 ? 2.682 -1.591 11.176 1.00 98.06 273 ALA A CA 1
ATOM 2209 C C . ALA A 1 273 ? 2.234 -2.511 10.036 1.00 98.06 273 ALA A C 1
ATOM 2211 O O . ALA A 1 273 ? 2.974 -2.713 9.067 1.00 98.06 273 ALA A O 1
ATOM 2212 N N . ILE A 1 274 ? 1.024 -3.048 10.151 1.00 98.31 274 ILE A N 1
ATOM 2213 C CA . ILE A 1 274 ? 0.372 -3.866 9.130 1.00 98.31 274 ILE A CA 1
ATOM 2214 C C . ILE A 1 274 ? -1.035 -3.328 8.893 1.00 98.31 274 ILE A C 1
ATOM 2216 O O . ILE A 1 274 ? -1.818 -3.198 9.828 1.00 98.31 274 ILE A O 1
ATOM 2220 N N . GLY A 1 275 ? -1.348 -3.052 7.632 1.00 98.19 275 GLY A N 1
ATOM 2221 C CA . GLY A 1 275 ? -2.693 -2.749 7.167 1.00 98.19 275 GLY A CA 1
ATOM 2222 C C . GLY A 1 275 ? -3.365 -3.995 6.605 1.00 98.19 275 GLY A C 1
ATOM 2223 O O . GLY A 1 275 ? -2.795 -4.619 5.709 1.00 98.19 275 GLY A O 1
ATOM 2224 N N . VAL A 1 276 ? -4.561 -4.345 7.076 1.00 97.38 276 VAL A N 1
ATOM 2225 C CA . VAL A 1 276 ? -5.398 -5.434 6.522 1.00 97.38 276 VAL A CA 1
ATOM 2226 C C . VAL A 1 276 ? -6.853 -4.969 6.371 1.00 97.38 276 VAL A C 1
ATOM 2228 O O . VAL A 1 276 ? -7.209 -3.974 6.992 1.00 97.38 276 VAL A O 1
ATOM 2231 N N . PRO A 1 277 ? -7.718 -5.623 5.575 1.00 96.25 277 PRO A N 1
ATOM 2232 C CA . PRO A 1 277 ? -9.136 -5.272 5.542 1.00 96.25 277 PRO A CA 1
ATOM 2233 C C . PRO A 1 277 ? -9.771 -5.388 6.929 1.00 96.25 277 PRO A C 1
ATOM 2235 O O . PRO A 1 277 ? -9.436 -6.309 7.682 1.00 96.25 277 PRO A O 1
ATOM 2238 N N . LEU A 1 278 ? -10.714 -4.501 7.247 1.00 96.38 278 LEU A N 1
ATOM 2239 C CA . LEU A 1 278 ? -11.348 -4.401 8.567 1.00 96.38 278 LEU A CA 1
ATOM 2240 C C . LEU A 1 278 ? -11.862 -5.758 9.077 1.00 96.38 278 LEU A C 1
ATOM 2242 O O . LEU A 1 278 ? -11.545 -6.179 10.190 1.00 96.38 278 LEU A O 1
ATOM 2246 N N . GLN A 1 279 ? -12.543 -6.508 8.209 1.00 95.12 279 GLN A N 1
ATOM 2247 C CA . GLN A 1 279 ? -13.091 -7.837 8.510 1.00 95.12 279 GLN A CA 1
ATOM 2248 C C . GLN A 1 279 ? -12.036 -8.906 8.876 1.00 95.12 279 GLN A C 1
ATOM 2250 O O . GLN A 1 279 ? -12.376 -9.961 9.409 1.00 95.12 279 GLN A O 1
ATOM 2255 N N . HIS A 1 280 ? -10.751 -8.660 8.600 1.00 96.00 280 HIS A N 1
ATOM 2256 C CA . HIS A 1 280 ? -9.641 -9.584 8.864 1.00 96.00 280 HIS A CA 1
ATOM 2257 C C . HIS A 1 280 ? -8.697 -9.108 9.976 1.00 96.00 280 HIS A C 1
ATOM 2259 O O . HIS A 1 280 ? -7.716 -9.790 10.284 1.00 96.00 280 HIS A O 1
ATOM 2265 N N . MET A 1 281 ? -9.010 -7.990 10.638 1.00 96.38 281 MET A N 1
ATOM 2266 C CA . MET A 1 281 ? -8.205 -7.433 11.731 1.00 96.38 281 MET A CA 1
ATOM 2267 C C . MET A 1 281 ? -7.959 -8.442 12.858 1.00 96.38 281 MET A C 1
ATOM 2269 O O . MET A 1 281 ? -6.841 -8.562 13.357 1.00 96.38 281 MET A O 1
ATOM 2273 N N . GLN A 1 282 ? -8.971 -9.222 13.247 1.00 97.31 282 GLN A N 1
ATOM 2274 C CA . GLN A 1 282 ? -8.803 -10.201 14.322 1.00 97.31 282 GLN A CA 1
ATOM 2275 C C . GLN A 1 282 ? -7.859 -11.348 13.922 1.00 97.31 282 GLN A C 1
ATOM 2277 O O . GLN A 1 282 ? -6.979 -11.711 14.701 1.00 97.31 282 GLN A O 1
ATOM 2282 N N . ILE A 1 283 ? -7.967 -11.851 12.686 1.00 96.62 283 ILE A N 1
ATOM 2283 C CA . ILE A 1 283 ? -7.076 -12.895 12.156 1.00 96.62 283 ILE A CA 1
ATOM 2284 C C . ILE A 1 283 ? -5.627 -12.393 12.156 1.00 96.62 283 ILE A C 1
ATOM 2286 O O . ILE A 1 283 ? -4.735 -13.061 12.678 1.00 96.62 283 ILE A O 1
ATOM 2290 N N . ALA A 1 284 ? -5.390 -11.186 11.636 1.00 96.94 284 ALA A N 1
ATOM 2291 C CA . ALA A 1 284 ? -4.057 -10.593 11.598 1.00 96.94 284 ALA A CA 1
ATOM 2292 C C . ALA A 1 284 ? -3.484 -10.349 13.006 1.00 96.94 284 ALA A C 1
ATOM 2294 O O . ALA A 1 284 ? -2.304 -10.610 13.252 1.00 96.94 284 ALA A O 1
ATOM 2295 N N . ARG A 1 285 ? -4.320 -9.924 13.963 1.00 97.69 285 ARG A N 1
ATOM 2296 C CA . ARG A 1 285 ? -3.931 -9.762 15.371 1.00 97.69 285 ARG A CA 1
ATOM 2297 C C . ARG A 1 285 ? -3.461 -11.080 15.986 1.00 97.69 285 ARG A C 1
ATOM 2299 O O . ARG A 1 285 ? -2.460 -11.100 16.702 1.00 97.69 285 ARG A O 1
ATOM 2306 N N . ASP A 1 286 ? -4.145 -12.180 15.693 1.00 98.00 286 ASP A N 1
ATOM 2307 C CA . ASP A 1 286 ? -3.764 -13.501 16.194 1.00 98.00 286 ASP A CA 1
ATOM 2308 C C . ASP A 1 286 ? -2.482 -14.021 15.522 1.00 98.00 286 ASP A C 1
ATOM 2310 O O . ASP A 1 286 ? -1.635 -14.619 16.191 1.00 98.00 286 ASP A O 1
ATOM 2314 N N . MET A 1 287 ? -2.261 -13.704 14.240 1.00 97.44 287 MET A N 1
ATOM 2315 C CA . MET A 1 287 ? -0.993 -13.981 13.549 1.00 97.44 287 MET A CA 1
ATOM 2316 C C . MET A 1 287 ? 0.184 -13.208 14.162 1.00 97.44 287 MET A C 1
ATOM 2318 O O . MET A 1 287 ? 1.253 -13.790 14.361 1.00 97.44 287 MET A O 1
ATOM 2322 N N . LEU A 1 288 ? 0.005 -11.926 14.496 1.00 97.50 288 LEU A N 1
ATOM 2323 C CA . LEU A 1 288 ? 1.030 -11.117 15.169 1.00 97.50 288 LEU A CA 1
ATOM 2324 C C . LEU A 1 288 ? 1.394 -11.699 16.540 1.00 97.50 288 LEU A C 1
ATOM 2326 O O . LEU A 1 288 ? 2.575 -11.899 16.829 1.00 97.50 288 LEU A O 1
ATOM 2330 N N . LYS A 1 289 ? 0.385 -12.057 17.348 1.00 97.38 289 LYS A N 1
ATOM 2331 C CA . LYS A 1 289 ? 0.584 -12.707 18.655 1.00 97.38 289 LYS A CA 1
ATOM 2332 C C . LYS A 1 289 ? 1.333 -14.030 18.527 1.00 97.38 289 LYS A C 1
ATOM 2334 O O . LYS A 1 289 ? 2.304 -14.249 19.241 1.00 97.38 289 LYS A O 1
ATOM 2339 N N . LYS A 1 290 ? 0.924 -14.892 17.589 1.00 97.31 290 LYS A N 1
ATOM 2340 C CA . LYS A 1 290 ? 1.574 -16.187 17.324 1.00 97.31 290 LYS A CA 1
ATOM 2341 C C . LYS A 1 290 ? 3.062 -16.034 16.989 1.00 97.31 290 LYS A C 1
ATOM 2343 O O . LYS A 1 290 ? 3.862 -16.875 17.389 1.00 97.31 290 LYS A O 1
ATOM 2348 N N . ASN A 1 291 ? 3.424 -14.978 16.262 1.00 96.75 291 ASN A N 1
ATOM 2349 C CA . ASN A 1 291 ? 4.802 -14.697 15.857 1.00 96.75 291 ASN A CA 1
ATOM 2350 C C . ASN A 1 291 ? 5.566 -13.801 16.856 1.00 96.75 291 ASN A C 1
ATOM 2352 O O . ASN A 1 291 ? 6.702 -13.424 16.580 1.00 96.75 291 ASN A O 1
ATOM 2356 N N . ASN A 1 292 ? 4.981 -13.486 18.022 1.00 96.62 292 ASN A N 1
ATOM 2357 C CA . ASN A 1 292 ? 5.555 -12.603 19.046 1.00 96.62 292 ASN A CA 1
ATOM 2358 C C . ASN A 1 292 ? 5.985 -11.229 18.496 1.00 96.62 292 ASN A C 1
ATOM 2360 O O . ASN A 1 292 ? 7.058 -10.720 18.825 1.00 96.62 292 ASN A O 1
ATOM 2364 N N . LEU A 1 293 ? 5.153 -10.635 17.637 1.00 95.81 293 LEU A N 1
ATOM 2365 C CA . LEU A 1 293 ? 5.384 -9.315 17.052 1.00 95.81 293 LEU A CA 1
ATOM 2366 C C . LEU A 1 293 ? 4.521 -8.253 17.736 1.00 95.81 293 LEU A C 1
ATOM 2368 O O . LEU A 1 293 ? 3.340 -8.471 17.995 1.00 95.81 293 LEU A O 1
ATOM 2372 N N . SER A 1 294 ? 5.116 -7.086 17.986 1.00 94.38 294 SER A N 1
ATOM 2373 C CA . SER A 1 294 ? 4.457 -5.915 18.582 1.00 94.38 294 SER A CA 1
ATOM 2374 C C . SER A 1 294 ? 4.081 -4.847 17.550 1.00 94.38 294 SER A C 1
ATOM 2376 O O . SER A 1 294 ? 3.931 -3.684 17.911 1.00 94.38 294 SER A O 1
ATOM 2378 N N . SER A 1 295 ? 4.035 -5.206 16.265 1.00 95.00 295 SER A N 1
ATOM 2379 C CA . SER A 1 295 ? 3.699 -4.280 15.182 1.00 95.00 295 SER A CA 1
ATOM 2380 C C . SER A 1 295 ? 2.292 -3.713 15.372 1.00 95.00 295 SER A C 1
ATOM 2382 O O . SER A 1 295 ? 1.376 -4.451 15.745 1.00 95.00 295 SER A O 1
ATOM 2384 N N . ASP A 1 296 ? 2.114 -2.428 15.065 1.00 96.44 296 ASP A N 1
ATOM 2385 C CA . ASP A 1 296 ? 0.790 -1.808 15.050 1.00 96.44 296 ASP A CA 1
ATOM 2386 C C . ASP A 1 296 ? -0.074 -2.477 13.964 1.00 96.44 296 ASP A C 1
ATOM 2388 O O . ASP A 1 296 ? 0.420 -2.879 12.907 1.00 96.44 296 ASP A O 1
ATOM 2392 N N . LEU A 1 297 ? -1.374 -2.609 14.207 1.00 97.62 297 LEU A N 1
ATOM 2393 C CA . LEU A 1 297 ? -2.313 -3.181 13.246 1.00 97.62 297 LEU A CA 1
ATOM 2394 C C . LEU A 1 297 ? -3.395 -2.151 12.948 1.00 97.62 297 LEU A C 1
ATOM 2396 O O . LEU A 1 297 ? -3.989 -1.616 13.882 1.00 97.62 297 LEU A O 1
ATOM 2400 N N . PHE A 1 298 ? -3.663 -1.907 11.667 1.00 98.12 298 PHE A N 1
ATOM 2401 C CA . PHE A 1 298 ? -4.711 -0.991 11.237 1.00 98.12 298 PHE A CA 1
ATOM 2402 C C . PHE A 1 298 ? -5.569 -1.569 10.109 1.00 98.12 298 PHE A C 1
ATOM 2404 O O . PHE A 1 298 ? -5.123 -2.415 9.331 1.00 98.12 298 PHE A O 1
ATOM 2411 N N . ALA A 1 299 ? -6.806 -1.091 10.010 1.00 98.00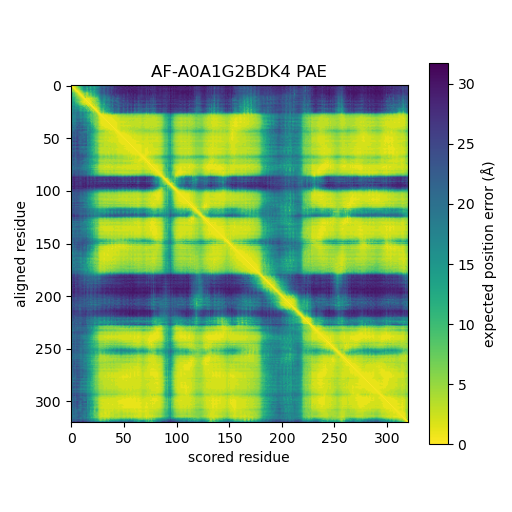 299 ALA A N 1
ATOM 2412 C CA . ALA A 1 299 ? -7.696 -1.418 8.909 1.00 98.00 299 ALA A CA 1
ATOM 2413 C C . ALA A 1 299 ? -7.344 -0.566 7.680 1.00 98.00 299 ALA A C 1
ATOM 2415 O O . ALA A 1 299 ? -7.192 0.654 7.786 1.00 98.00 299 ALA A O 1
ATOM 2416 N N . LEU A 1 300 ? -7.220 -1.191 6.507 1.00 97.56 300 LEU A N 1
ATOM 2417 C CA . LEU A 1 300 ? -6.919 -0.493 5.253 1.00 97.56 300 LEU A CA 1
ATOM 2418 C C . LEU A 1 300 ? -7.984 0.572 4.939 1.00 97.56 300 LEU A C 1
ATOM 2420 O O . LEU A 1 300 ? -7.639 1.657 4.488 1.00 97.56 300 LEU A O 1
ATOM 2424 N N . GLU A 1 301 ? -9.252 0.302 5.248 1.00 97.12 301 GLU A N 1
ATOM 2425 C CA . GLU A 1 301 ? -10.363 1.247 5.099 1.00 97.12 301 GLU A CA 1
ATOM 2426 C C . GLU A 1 301 ? -10.158 2.509 5.953 1.00 97.12 301 GLU A C 1
ATOM 2428 O O . GLU A 1 301 ? -10.388 3.624 5.484 1.00 97.12 301 GLU A O 1
ATOM 2433 N N . CYS A 1 302 ? -9.673 2.348 7.190 1.00 98.00 302 CYS A N 1
ATOM 2434 C CA . CYS A 1 302 ? -9.388 3.465 8.091 1.00 98.00 302 CYS A CA 1
ATOM 2435 C C . CYS A 1 302 ? -8.182 4.283 7.612 1.00 98.00 302 CYS A C 1
ATOM 2437 O O . CYS A 1 302 ? -8.187 5.507 7.728 1.00 98.00 302 CYS A O 1
ATOM 2439 N N . ALA A 1 303 ? -7.163 3.633 7.039 1.00 97.56 303 ALA A N 1
ATOM 2440 C CA . ALA A 1 303 ? -6.040 4.333 6.418 1.00 97.56 303 ALA A CA 1
ATOM 2441 C C . ALA A 1 303 ? -6.480 5.133 5.185 1.00 97.56 303 ALA A C 1
ATOM 2443 O O . ALA A 1 303 ? -6.104 6.297 5.059 1.00 97.56 303 ALA A O 1
ATOM 2444 N N . ASP A 1 304 ? -7.315 4.559 4.317 1.00 96.50 304 ASP A N 1
ATOM 2445 C CA . ASP A 1 304 ? -7.899 5.270 3.178 1.00 96.50 304 ASP A CA 1
ATOM 2446 C C . ASP A 1 304 ? -8.705 6.495 3.649 1.00 96.50 304 ASP A C 1
ATOM 2448 O O . ASP A 1 304 ? -8.560 7.582 3.083 1.00 96.50 304 ASP A O 1
ATOM 2452 N N . LEU A 1 305 ? -9.520 6.345 4.703 1.00 94.38 305 LEU A N 1
ATOM 2453 C CA . LEU A 1 305 ? -10.326 7.437 5.261 1.00 94.38 305 LEU A CA 1
ATOM 2454 C C . LEU A 1 305 ? -9.445 8.548 5.840 1.00 94.38 305 LEU A C 1
ATOM 2456 O O . LEU A 1 305 ? -9.667 9.727 5.568 1.00 94.38 305 LEU A O 1
ATOM 2460 N N . HIS A 1 306 ? -8.404 8.174 6.582 1.00 96.25 306 HIS A N 1
ATOM 2461 C CA . HIS A 1 306 ? -7.422 9.111 7.113 1.00 96.25 306 HIS A CA 1
ATOM 2462 C C . HIS A 1 306 ? -6.714 9.889 5.996 1.00 96.25 306 HIS A C 1
ATOM 2464 O O . HIS A 1 306 ? -6.617 11.118 6.030 1.00 96.25 306 HIS A O 1
ATOM 2470 N N . LEU A 1 307 ? -6.250 9.173 4.969 1.00 94.31 307 LEU A N 1
ATOM 2471 C CA . LEU A 1 307 ? -5.509 9.738 3.845 1.00 94.31 307 LEU A CA 1
ATOM 2472 C C . LEU A 1 307 ? -6.370 10.663 2.972 1.00 94.31 307 LEU A C 1
ATOM 2474 O O . LEU A 1 307 ? -5.830 11.572 2.342 1.00 94.31 307 LEU A O 1
ATOM 2478 N N . ALA A 1 308 ? -7.697 10.508 2.993 1.00 91.06 308 ALA A N 1
ATOM 2479 C CA . ALA A 1 308 ? -8.631 11.404 2.311 1.00 91.06 308 ALA A CA 1
ATOM 2480 C C . ALA A 1 308 ? -8.596 12.850 2.847 1.00 91.06 308 ALA A C 1
ATOM 2482 O O . ALA A 1 308 ? -9.048 13.767 2.163 1.00 91.06 308 ALA A O 1
ATOM 2483 N N . SER A 1 309 ? -8.051 13.069 4.050 1.00 88.69 309 SER A N 1
ATOM 2484 C CA . SER A 1 309 ? -7.910 14.404 4.650 1.00 88.69 309 SER A CA 1
ATOM 2485 C C . SER A 1 309 ? -6.723 15.215 4.109 1.00 88.69 309 SER A C 1
ATOM 2487 O O . SER A 1 309 ? -6.642 16.422 4.354 1.00 88.69 309 SER A O 1
ATOM 2489 N N . PHE A 1 310 ? -5.806 14.590 3.363 1.00 89.69 310 PHE A N 1
ATOM 2490 C CA . PHE A 1 310 ? -4.608 15.253 2.848 1.00 89.69 310 PHE A CA 1
ATOM 2491 C C . PHE A 1 310 ? -4.808 15.787 1.425 1.00 89.69 310 PHE A C 1
ATOM 2493 O O . PHE A 1 310 ? -5.569 15.220 0.637 1.00 89.69 310 PHE A O 1
ATOM 2500 N N . PRO A 1 311 ? -4.076 16.848 1.034 1.00 87.88 311 PRO A N 1
ATOM 2501 C CA . PRO A 1 311 ? -4.071 17.314 -0.345 1.00 87.88 311 PRO A CA 1
ATOM 2502 C C . PRO A 1 311 ? -3.657 16.204 -1.316 1.00 87.88 311 PRO A C 1
ATOM 2504 O O . PRO A 1 311 ? -2.628 15.552 -1.134 1.00 87.88 311 PRO A O 1
ATOM 2507 N N . PHE A 1 312 ? -4.400 16.056 -2.415 1.00 86.62 312 PHE A N 1
ATOM 2508 C CA . PHE A 1 312 ? -4.195 14.971 -3.378 1.00 86.62 312 PHE A CA 1
ATOM 2509 C C . PHE A 1 312 ? -2.750 14.877 -3.902 1.00 86.62 312 PHE A C 1
ATOM 2511 O O . PHE A 1 312 ? -2.183 13.793 -4.036 1.00 86.62 312 PHE A O 1
ATOM 2518 N N . LYS A 1 313 ? -2.114 16.033 -4.134 1.00 85.44 313 LYS A N 1
ATOM 2519 C CA . LYS A 1 313 ? -0.712 16.145 -4.577 1.00 85.44 313 LYS A CA 1
ATOM 2520 C C . LYS A 1 313 ? 0.289 15.428 -3.658 1.00 85.44 313 LYS A C 1
ATOM 2522 O O . LYS A 1 313 ? 1.329 14.988 -4.144 1.00 85.44 313 LYS A O 1
ATOM 2527 N N . ASP A 1 314 ? -0.010 15.324 -2.364 1.00 86.06 314 ASP A N 1
ATOM 2528 C CA . ASP A 1 314 ? 0.878 14.709 -1.378 1.00 86.06 314 ASP A CA 1
ATOM 2529 C C . ASP A 1 314 ? 0.734 13.179 -1.406 1.00 86.06 314 ASP A C 1
ATOM 2531 O O . ASP A 1 314 ? 1.731 12.467 -1.278 1.00 86.06 314 ASP A O 1
ATOM 2535 N N . LEU A 1 315 ? -0.470 12.671 -1.708 1.00 87.38 315 LEU A N 1
ATOM 2536 C CA . LEU A 1 315 ? -0.767 11.237 -1.848 1.00 87.38 315 LEU A CA 1
ATOM 2537 C C . LEU A 1 315 ? -0.047 10.593 -3.047 1.00 87.38 315 LEU A C 1
ATOM 2539 O O . LEU A 1 315 ? 0.383 9.437 -2.988 1.00 87.38 315 LEU A O 1
ATOM 2543 N N . VAL A 1 316 ? 0.114 11.352 -4.136 1.00 85.81 316 VAL A N 1
ATOM 2544 C CA . VAL A 1 316 ? 0.759 10.897 -5.384 1.00 85.81 316 VAL A CA 1
ATOM 2545 C C . VAL A 1 316 ? 2.219 11.331 -5.528 1.00 85.81 316 VAL A C 1
ATOM 2547 O O . VAL A 1 316 ? 2.820 11.157 -6.593 1.00 85.81 316 VAL A O 1
ATOM 2550 N N . LYS A 1 317 ? 2.807 11.928 -4.487 1.00 81.06 317 LYS A N 1
ATOM 2551 C CA . LYS A 1 317 ? 4.174 12.452 -4.543 1.00 81.06 317 LYS A CA 1
ATOM 2552 C C . LYS A 1 317 ? 5.181 11.341 -4.869 1.00 81.06 317 LYS A C 1
ATOM 2554 O O . LYS A 1 317 ? 5.150 10.256 -4.292 1.00 81.06 317 LYS A O 1
ATOM 2559 N N . ARG A 1 318 ? 6.097 11.631 -5.798 1.00 71.44 318 ARG A N 1
ATOM 2560 C CA . ARG A 1 318 ? 7.163 10.710 -6.225 1.00 71.44 318 ARG A CA 1
ATOM 2561 C C . ARG A 1 318 ? 8.258 10.573 -5.174 1.00 71.44 318 ARG A C 1
ATOM 2563 O O . ARG A 1 318 ? 8.503 11.501 -4.400 1.00 71.44 318 ARG A O 1
ATOM 2570 N N . THR A 1 319 ? 8.983 9.458 -5.227 1.00 64.62 319 THR A N 1
ATOM 2571 C CA . THR A 1 319 ? 10.271 9.333 -4.541 1.00 64.62 319 THR A CA 1
ATOM 2572 C C . THR A 1 319 ? 11.281 10.259 -5.221 1.00 64.62 319 THR A C 1
ATOM 2574 O O . THR A 1 319 ? 11.703 10.015 -6.350 1.00 64.62 319 THR A O 1
ATOM 2577 N N . THR A 1 320 ? 11.610 11.372 -4.566 1.00 54.38 320 THR A N 1
ATOM 2578 C CA . THR A 1 320 ? 12.757 12.225 -4.919 1.00 54.38 320 THR A CA 1
ATOM 2579 C C . THR A 1 320 ? 14.013 11.722 -4.241 1.00 54.38 320 THR A C 1
ATOM 2581 O O . THR A 1 320 ? 13.914 11.429 -3.025 1.00 54.38 320 THR A O 1
#

Mean predicted aligned error: 11.3 Å